Protein 4DK2 (pdb70)

Foldseek 3Di:
DFDPQVLLLLLLLLLVLQCVVPVCVLVVDDLVVLLVQLLVLLVVQLVQAPPPPPDPDDDHHDPVSLLVSLLSNLSSLSPSVVRDPQDKDFAADFDDDQDDPPPNVVPDDDDPSPRTDDIDGLVRDDCVNFADDDVVDSSRSNRNSVRLSRCSVVSVSSRNNVSSCVNCVSSPHRSVLLSLLVSLVSLVCPDPCLVVVNWAFPDPPDDLVVQLCVLRVVDDNCNQRDPPCNQVVSQSSSVSSCRRRRPDPVSGDGSVVRGD

Solvent-accessible surface area: 14003 Å² total; per-residue (Å²): 163,39,24,98,119,0,13,112,8,0,2,26,2,9,26,11,29,26,56,81,126,53,75,101,15,91,77,101,97,147,36,37,54,34,12,110,25,0,35,116,23,0,42,96,0,25,91,42,13,36,85,73,209,144,110,159,81,64,91,79,26,86,80,104,78,8,44,104,7,0,18,48,0,0,50,51,0,2,2,0,13,22,40,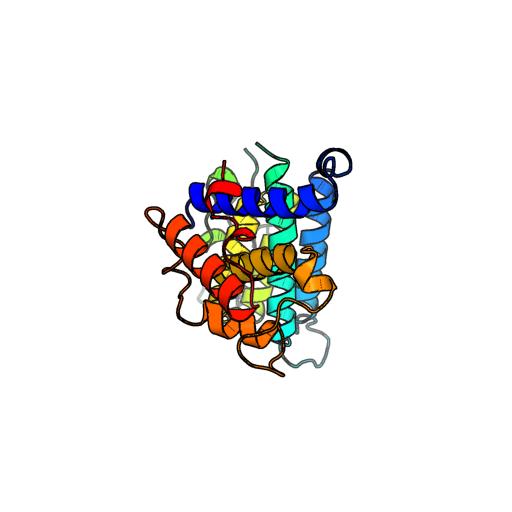72,165,107,111,124,4,103,0,29,95,37,195,84,162,123,51,71,88,48,55,72,174,128,67,95,116,69,78,141,44,68,101,49,32,79,78,27,11,2,108,141,15,54,52,91,48,0,10,26,77,72,1,82,69,28,55,22,0,34,5,0,0,76,0,0,39,68,0,0,78,56,74,68,5,91,29,0,1,12,0,0,3,20,0,0,74,56,40,69,25,21,0,0,0,37,3,2,0,66,10,6,3,58,28,0,124,92,32,140,1,62,145,81,50,86,34,104,68,116,108,98,84,39,68,43,88,57,16,1,119,45,10,14,73,81,17,55,31,77,64,0,26,84,61,73,64,12,92,88,73,0,39,49,0,4,91,91,0,9,70,9,3,28,5,37,181,136,75,60,68,87,12,47,114,48,22,122

Sequence (260 aa):
SLSPLILRSLAELQDGLNTVVDKNWRQLRRPGDWSLAITMEAAELLDSYPWKWWKNVKAQPDLQNVKIELTDILHFSLSGAMQVSKHWCYFDQPRALPAAGGAEYVACVETPGSSLSAPVSADECDLADFMFFPLSDTNNALASFQNIIRLASLQRFQLVTSAVIAAADDIGFNLVAYYVAKHTLNGIRQMKGYKDGTYVKVQKGVEDNELLHGCISPFSLDDVTNEGNYKTKWDDIMHRVYDAFGTPKEERLNIGHWLK

Organism: Trypanosoma brucei brucei (strain 927/4 GUTat10.1) (NCBI:txid185431)

Secondary structure (DSSP, 8-state):
---HHHHHHHHHHHHHHHHHH-TTHHHH--HHHHHHHHHHHHHHHHHHS---TTS---PPPPHHHHHHHHHHHHHHHHHHHHT----EE-PPPSPPPPP-TT-GGG----STTTTSPSPEEGGG--GGGT--S-TTSHHHHHHHHHHHHHHHHTT-HHHHHHHHHHHHHHTT--HHHHHHHHHHHHHHTTSHHHHTT-S--SSTT--HHHHHHHHHTT--TGGG--TTTHHHHHHHHHHHHHHHTT--GGG---HHHH--

Nearest PDB structures (foldseek):
  4dk2-assembly1_A-2  TM=1.004E+00  e=5.230E-39  Trypanosoma brucei
  4dkb-assembly1_A-2  TM=7.311E-01  e=6.995E-25  Trypanosoma brucei
  4dl8-assembly1_A-2  TM=7.336E-01  e=6.252E-24  Trypanosoma brucei
  4dk4-assembly1_B  TM=7.439E-01  e=2.415E-23  Trypanosoma brucei
  1ogl-assembly1_A-2  TM=8.508E-01  e=1.165E-19  Trypanosoma cruzi

B-factor: mean 27.32, std 42.25, range [6.77, 500.0]

GO terms:
  GO:0005654 nucleoplasm (C, HTP)
  GO:0005654 nucleoplasm (C, IDA)
  GO:0005829 cytosol (C, IDA)

InterPro domains:
  IPR014871 dUTPase/dCTP pyrophosphatase [PF08761] (14-220)

Radius of gyration: 20.75 Å; Cα contacts (8 Å, |Δi|>4): 330; chains: 1; bounding box: 66×48×38 Å

CATH classification: 1.20.1680.10 (+1 more: 1.20.1670.10)

Structure (mmCIF, N/CA/C/O backbone):
data_4DK2
#
_entry.id   4DK2
#
_cell.length_a   94.010
_cell.length_b   47.020
_cell.length_c   63.460
_cell.angle_alpha   90.00
_cell.angle_beta   89.38
_cell.angle_gamma   90.00
#
_symmetry.space_group_name_H-M   'C 1 2 1'
#
loop_
_entity.id
_entity.type
_entity.pdbx_description
1 polymer 'Deoxyuridine triphosphatase'
2 water water
#
loop_
_atom_site.group_PDB
_atom_site.id
_atom_site.type_symbol
_atom_site.label_atom_id
_atom_site.label_alt_id
_atom_site.label_comp_id
_atom_site.label_asym_id
_atom_site.label_entity_id
_atom_site.label_seq_id
_atom_site.pdbx_PDB_ins_code
_atom_site.Cartn_x
_atom_site.Cartn_y
_atom_site.Cartn_z
_atom_site.occupancy
_atom_site.B_iso_or_equiv
_atom_site.auth_seq_id
_atom_site.auth_comp_id
_atom_site.auth_asym_id
_atom_site.auth_atom_id
_atom_site.pdbx_PDB_model_num
ATOM 1 N N . SER A 1 18 ? -4.175 31.901 8.655 1.00 51.52 8 SER A N 1
ATOM 2 C CA . SER A 1 18 ? -5.177 32.482 9.595 1.00 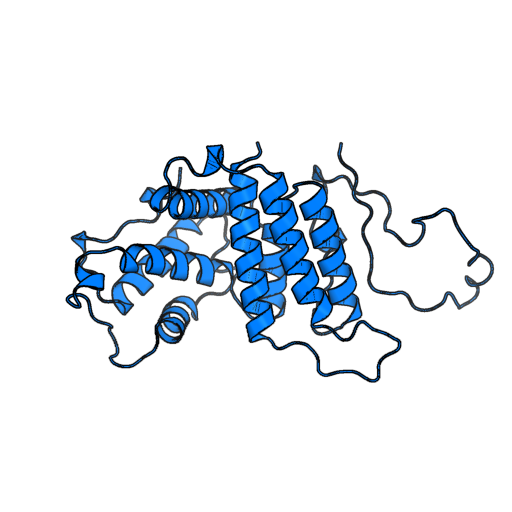113.24 8 SER A CA 1
ATOM 3 C C . SER A 1 18 ? -6.559 31.875 9.356 1.00 172.35 8 SER A C 1
ATOM 4 O O . SER A 1 18 ? -7.230 32.232 8.391 1.00 46.41 8 SER A O 1
ATOM 7 N N . LEU A 1 19 ? -6.984 30.966 10.234 1.00 31.40 9 LEU A N 1
ATOM 8 C CA . LEU A 1 19 ? -8.310 30.323 10.115 1.00 33.97 9 LEU A CA 1
ATOM 9 C C . LEU A 1 19 ? -9.424 31.310 10.462 1.00 23.82 9 LEU A C 1
ATOM 10 O O . LEU A 1 19 ? -9.412 31.956 11.519 1.00 23.24 9 LEU A O 1
ATOM 15 N N . SER A 1 20 ? -10.386 31.459 9.562 1.00 21.44 10 SER A N 1
ATOM 16 C CA . SER A 1 20 ? -11.394 32.495 9.729 1.00 19.50 10 SER A CA 1
ATOM 17 C C . SER A 1 20 ? -12.202 32.338 11.023 1.00 21.03 10 SER A C 1
ATOM 18 O O . SER A 1 20 ? -12.657 31.230 11.349 1.00 20.82 10 SER A O 1
ATOM 21 N N . PRO A 1 21 ? -12.405 33.435 11.781 1.00 17.13 11 PRO A N 1
ATOM 22 C CA . PRO A 1 21 ? -13.274 33.338 12.955 1.00 21.00 11 PRO A CA 1
ATOM 23 C C . PRO A 1 21 ? -14.686 32.807 12.681 1.00 17.42 11 PRO A C 1
ATOM 24 O O . PRO A 1 21 ? -15.298 32.188 13.551 1.00 17.64 11 PRO A O 1
ATOM 28 N N . LEU A 1 22 ? -15.209 33.071 11.489 1.00 18.50 12 LEU A N 1
ATOM 29 C CA . LEU A 1 22 ? -16.484 32.505 11.078 1.00 19.13 12 LEU A CA 1
ATOM 30 C C . LEU A 1 22 ? -16.459 30.966 11.027 1.00 16.76 12 LEU A C 1
ATOM 31 O O . LEU A 1 22 ? -17.389 30.304 11.503 1.00 14.94 12 LEU A O 1
ATOM 36 N N . ILE A 1 23 ? -15.379 30.400 10.476 1.00 13.87 13 ILE A N 1
ATOM 37 C CA . ILE A 1 23 ? -15.219 28.969 10.400 1.00 11.75 13 ILE A CA 1
ATOM 38 C C . ILE A 1 23 ? -15.057 28.384 11.795 1.00 12.02 13 ILE A C 1
ATOM 39 O O . ILE A 1 23 ? -15.645 27.372 12.096 1.00 12.67 13 ILE A O 1
ATOM 44 N N . LEU A 1 24 ? -14.308 29.083 12.649 1.00 14.13 14 LEU A N 1
ATOM 45 C CA . LEU A 1 24 ? -14.122 28.618 14.021 1.00 12.42 14 LEU A CA 1
ATOM 46 C C . LEU A 1 24 ? -15.452 28.566 14.769 1.00 12.30 14 LEU A C 1
ATOM 47 O O . LEU A 1 24 ? -15.710 27.591 15.490 1.00 11.66 14 LEU A O 1
ATOM 52 N N . ARG A 1 25 ? -16.287 29.576 14.573 1.00 12.87 15 ARG A N 1
ATOM 53 C CA . ARG A 1 25 ? -17.568 29.633 15.212 1.00 15.15 15 ARG A CA 1
ATOM 54 C C . ARG A 1 25 ? -18.460 28.501 14.697 1.00 13.06 15 ARG A C 1
ATOM 55 O O . ARG A 1 25 ? -19.175 27.845 15.456 1.00 12.80 15 ARG A O 1
ATOM 63 N N . SER A 1 26 ? -18.398 28.263 13.388 1.00 11.02 16 SER A N 1
ATOM 64 C CA . SER A 1 26 ? -19.227 27.185 12.818 1.00 11.16 16 SER A CA 1
ATOM 65 C C . SER A 1 26 ? -18.844 25.812 13.375 1.00 7.73 16 SER A C 1
ATOM 66 O O . SER A 1 26 ? -19.678 24.964 13.683 1.00 10.52 16 SER A O 1
ATOM 69 N N . LEU A 1 27 ? -17.534 25.578 13.517 1.00 10.19 17 LEU A N 1
ATOM 70 C CA . LEU A 1 27 ? -17.099 24.328 14.146 1.00 10.19 17 LEU A CA 1
ATOM 71 C C . LEU A 1 27 ? -17.615 24.206 15.570 1.00 9.78 17 LEU A C 1
ATOM 72 O O . LEU A 1 27 ? -18.027 23.141 15.982 1.00 11.05 17 LEU A O 1
ATOM 77 N N . ALA A 1 28 ? -17.571 25.293 16.319 1.00 11.16 18 ALA A N 1
ATOM 78 C CA . ALA A 1 28 ? -18.056 25.237 17.697 1.00 13.05 18 ALA A CA 1
ATOM 79 C C . ALA A 1 28 ? -19.573 24.954 17.715 1.00 9.57 18 ALA A C 1
ATOM 80 O O . ALA A 1 28 ? -20.030 24.182 18.551 1.00 14.02 18 ALA A O 1
ATOM 82 N N . GLU A 1 29 ? -20.316 25.506 16.767 1.00 11.10 19 GLU A N 1
ATOM 83 C CA . GLU A 1 29 ? -21.752 25.213 16.679 1.00 14.67 19 GLU A CA 1
ATOM 84 C C . GLU A 1 29 ? -22.005 23.739 16.347 1.00 13.52 19 GLU A C 1
ATOM 85 O O . GLU A 1 29 ? -22.906 23.103 16.888 1.00 12.85 19 GLU A O 1
ATOM 91 N N . LEU A 1 30 ? -21.197 23.175 15.453 1.00 10.45 20 LEU A N 1
ATOM 92 C CA . LEU A 1 30 ? -21.255 21.722 15.233 1.00 8.70 20 LEU A CA 1
ATOM 93 C C . LEU A 1 30 ? -21.070 20.936 16.513 1.00 10.84 20 LEU A C 1
ATOM 94 O O . LEU A 1 30 ? -21.803 20.029 16.790 1.00 12.63 20 LEU A O 1
ATOM 99 N N . GLN A 1 31 ? -20.089 21.328 17.322 1.00 10.03 21 GLN A N 1
ATOM 100 C CA . GLN A 1 31 ? -19.848 20.656 18.556 1.00 11.13 21 GLN A CA 1
ATOM 101 C C . GLN A 1 31 ? -20.993 20.836 19.570 1.00 11.14 21 GLN A C 1
ATOM 102 O O . GLN A 1 31 ? -21.311 19.892 20.273 1.00 12.17 21 GLN A O 1
ATOM 108 N N . ASP A 1 32 ? -21.548 22.020 19.639 1.00 12.14 22 ASP A N 1
ATOM 109 C CA . ASP A 1 32 ? -22.716 22.265 20.497 1.00 16.21 22 ASP A CA 1
ATOM 110 C C . ASP A 1 32 ? -23.823 21.301 20.086 1.00 16.73 22 ASP A C 1
ATOM 111 O O . ASP A 1 32 ? -24.467 20.710 20.944 1.00 16.39 22 ASP A O 1
ATOM 116 N N . GLY A 1 33 ? -24.008 21.106 18.776 1.00 17.26 23 GLY A N 1
ATOM 117 C CA . GLY A 1 33 ? -24.983 20.127 18.255 1.00 20.14 23 GLY A CA 1
ATOM 118 C C . GLY A 1 33 ? -24.748 18.731 18.809 1.00 18.78 23 GLY A C 1
ATOM 119 O O . GLY A 1 33 ? -25.682 18.067 19.266 1.00 22.91 23 GLY A O 1
ATOM 120 N N . LEU A 1 34 ? -23.497 18.259 18.765 1.00 14.75 24 LEU A N 1
ATOM 121 C CA . LEU A 1 34 ? -23.147 16.921 19.219 1.00 14.25 24 LEU A CA 1
ATOM 122 C C . LEU A 1 34 ? -23.421 16.803 20.696 1.00 20.22 24 LEU A C 1
ATOM 123 O O . LEU A 1 34 ? -23.949 15.807 21.170 1.00 24.74 24 LEU A O 1
ATOM 128 N N . ASN A 1 35 ? -23.031 17.824 21.426 1.00 18.25 25 ASN A N 1
ATOM 129 C CA . ASN A 1 35 ? -23.125 17.794 22.893 1.00 16.92 25 ASN A CA 1
ATOM 130 C C . ASN A 1 35 ? -24.609 17.831 23.322 1.00 24.30 25 ASN A C 1
ATOM 131 O O . ASN A 1 35 ? -25.007 17.103 24.252 1.00 23.47 25 ASN A O 1
ATOM 136 N N . THR A 1 36 ? -25.389 18.657 22.626 1.00 17.91 26 THR A N 1
ATOM 137 C CA . THR A 1 36 ? -26.827 18.896 22.927 1.00 17.54 26 THR A CA 1
ATOM 138 C C . THR A 1 36 ? -27.643 17.634 22.680 1.00 24.32 26 THR A C 1
ATOM 139 O O . THR A 1 36 ? -28.602 17.373 23.409 1.00 24.10 26 THR A O 1
ATOM 143 N N . VAL A 1 37 ? -27.280 16.850 21.671 1.00 20.05 27 VAL A N 1
ATOM 144 C CA . VAL A 1 37 ? -27.962 15.575 21.421 1.00 23.18 27 VAL A CA 1
ATOM 145 C C . VAL A 1 37 ? -27.812 14.652 22.623 1.00 32.27 27 VAL A C 1
ATOM 146 O O . VAL A 1 37 ? -28.763 14.003 23.023 1.00 32.71 27 VAL A O 1
ATOM 150 N N . VAL A 1 38 ? -26.630 14.626 23.225 1.00 25.66 28 VAL A N 1
ATOM 151 C CA . VAL A 1 38 ? -26.346 13.712 24.342 1.00 32.80 28 VAL A CA 1
ATOM 152 C C . VAL A 1 38 ? -26.944 14.246 25.639 1.00 36.01 28 VAL A C 1
ATOM 153 O O . VAL A 1 38 ? -27.509 13.491 26.436 1.00 40.61 28 VAL A O 1
ATOM 157 N N . ASP A 1 39 ? -26.824 15.549 25.847 1.00 24.99 29 ASP A N 1
ATOM 158 C CA . ASP A 1 39 ? -27.379 16.204 27.020 1.00 27.98 29 ASP A CA 1
ATOM 159 C C . ASP A 1 39 ? -27.753 17.627 26.679 1.00 29.03 29 ASP A C 1
ATOM 160 O O . ASP A 1 39 ? -26.894 18.483 26.462 1.00 25.42 29 ASP A O 1
ATOM 165 N N . LYS A 1 40 ? -29.052 17.909 26.644 1.00 27.02 30 LYS A N 1
ATOM 166 C CA . LYS A 1 40 ? -29.521 19.224 26.257 1.00 22.04 30 LYS A CA 1
ATOM 167 C C . LYS A 1 40 ? -29.048 20.347 27.179 1.00 26.55 30 LYS A C 1
ATOM 168 O O . LYS A 1 40 ? -28.971 21.494 26.756 1.00 29.93 30 LYS A O 1
ATOM 170 N N . ASN A 1 41 ? -28.755 20.022 28.434 1.00 27.34 31 ASN A N 1
ATOM 171 C CA . ASN A 1 41 ? -28.336 21.033 29.400 1.00 31.58 31 ASN A CA 1
ATOM 172 C C . ASN A 1 41 ? -26.841 20.932 29.714 1.00 47.06 31 ASN A C 1
ATOM 173 O O . ASN A 1 41 ? -26.385 21.413 30.760 1.00 25.80 31 ASN A O 1
ATOM 178 N N . TRP A 1 42 ? -26.087 20.328 28.790 1.00 26.30 32 TRP A N 1
ATOM 179 C CA . TRP A 1 42 ? -24.651 20.113 28.972 1.00 23.96 32 TRP A CA 1
ATOM 180 C C . TRP A 1 42 ? -23.901 21.334 29.505 1.00 21.00 32 TRP A C 1
ATOM 181 O O . TRP 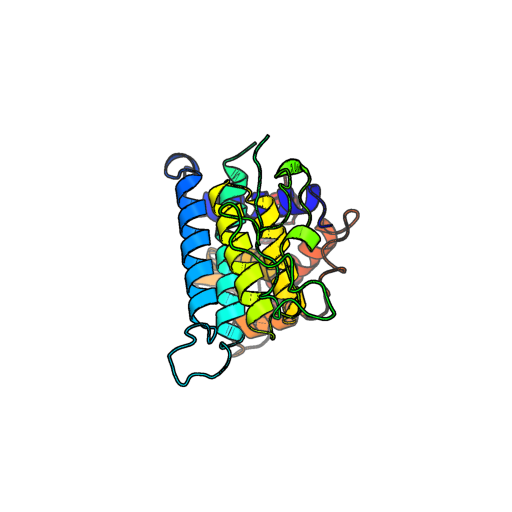A 1 42 ? -23.033 21.152 30.375 1.00 24.45 32 TRP A O 1
ATOM 192 N N . ARG A 1 43 ? -24.176 22.534 29.011 1.00 19.86 33 ARG A N 1
ATOM 193 C CA . ARG A 1 43 ? -23.420 23.728 29.394 1.00 19.73 33 ARG A CA 1
ATOM 194 C C . ARG A 1 43 ? -23.582 24.025 30.876 1.00 38.43 33 ARG A C 1
ATOM 195 O O . ARG A 1 43 ? -22.663 24.543 31.512 1.00 35.98 33 ARG A O 1
ATOM 203 N N . GLN A 1 44 ? -24.753 23.712 31.426 1.00 23.44 34 GLN A N 1
ATOM 204 C CA . GLN A 1 44 ? -25.036 24.062 32.823 1.00 27.57 34 GLN A CA 1
ATOM 205 C C . GLN A 1 44 ? -24.216 23.185 33.775 1.00 23.87 34 GLN A C 1
ATOM 206 O O . GLN A 1 44 ? -23.913 23.610 34.902 1.00 35.35 34 GLN A O 1
ATOM 208 N N . LEU A 1 45 ? -23.867 21.978 33.335 1.00 21.55 35 LEU A N 1
ATOM 209 C CA . LEU A 1 45 ? -23.124 21.007 34.134 1.00 17.62 35 LEU A CA 1
ATOM 210 C C . LEU A 1 45 ? -21.582 21.266 34.085 1.00 20.65 35 LEU A C 1
ATOM 211 O O . LEU A 1 45 ? -20.857 20.772 34.959 1.00 22.99 35 LEU A O 1
ATOM 216 N N . ARG A 1 46 ? -21.129 22.028 33.090 1.00 21.80 36 ARG A N 1
ATOM 217 C CA . ARG A 1 46 ? -19.685 22.180 32.810 1.00 17.05 36 ARG A CA 1
ATOM 218 C C . ARG A 1 46 ? -19.248 23.611 33.117 1.00 27.74 36 ARG A C 1
ATOM 219 O O . ARG A 1 46 ? -20.057 24.534 33.216 1.00 30.58 36 ARG A O 1
ATOM 227 N N . ARG A 1 47 ? -17.937 23.800 33.274 1.00 22.61 37 ARG A N 1
ATOM 228 C CA . ARG A 1 47 ? -17.316 25.106 33.438 1.00 20.84 37 ARG A CA 1
ATOM 229 C C . ARG A 1 47 ? -16.175 25.211 32.415 1.00 16.21 37 ARG A C 1
ATOM 230 O O . ARG A 1 47 ? -15.646 24.176 32.030 1.00 19.36 37 ARG A O 1
ATOM 238 N N . PRO A 1 48 ? -15.796 26.435 32.022 1.00 22.41 38 PRO A N 1
ATOM 239 C CA . PRO A 1 48 ? -14.656 26.647 31.118 1.00 17.97 38 PRO A CA 1
ATOM 240 C C . PRO A 1 48 ? -13.392 25.919 31.594 1.00 22.15 38 PRO A C 1
ATOM 241 O O . PRO A 1 48 ? -12.675 25.289 30.797 1.00 17.34 38 PRO A O 1
ATOM 245 N N . GLY A 1 49 ? -13.164 25.939 32.905 1.00 21.32 39 GLY A N 1
ATOM 246 C CA . GLY A 1 49 ? -12.023 25.259 33.483 1.00 21.24 39 GLY A CA 1
ATOM 247 C C . GLY A 1 49 ? -11.960 23.764 33.271 1.00 13.68 39 GLY A C 1
ATOM 248 O O . GLY A 1 49 ? -10.899 23.185 33.309 1.00 18.57 39 GLY A O 1
ATOM 249 N N . ASP A 1 50 ? -13.113 23.086 33.063 1.00 14.09 40 ASP A N 1
ATOM 250 C CA . ASP A 1 50 ? -13.145 21.686 32.807 1.00 12.34 40 ASP A CA 1
ATOM 251 C C . ASP A 1 50 ? -12.416 21.435 31.458 1.00 12.67 40 ASP A C 1
ATOM 252 O O . ASP A 1 50 ? -11.640 20.497 31.325 1.00 12.78 40 ASP A O 1
ATOM 257 N N . TRP A 1 51 ? -12.749 22.271 30.478 1.00 15.02 41 TRP A N 1
ATOM 258 C CA . TRP A 1 51 ? -12.201 22.063 29.139 1.00 13.86 41 TRP A CA 1
ATOM 259 C C . TRP A 1 51 ? -10.731 22.421 29.119 1.00 12.62 41 TRP A C 1
ATOM 260 O O . TRP A 1 51 ? -9.949 21.761 28.425 1.00 13.16 41 TRP A O 1
ATOM 271 N N . SER A 1 52 ? -10.357 23.457 29.861 1.00 10.61 42 SER A N 1
ATOM 272 C CA . SER A 1 52 ? -8.928 23.790 29.996 1.00 14.19 42 SER A CA 1
ATOM 273 C C . SER A 1 52 ? -8.160 22.633 30.562 1.00 13.94 42 SER A C 1
ATOM 274 O O . SER A 1 52 ? -7.081 22.250 30.058 1.00 13.19 42 SER A O 1
ATOM 277 N N . LEU A 1 53 ? -8.655 22.045 31.646 1.00 11.91 43 LEU A N 1
ATOM 278 C CA . LEU A 1 53 ? -8.024 20.873 32.196 1.00 9.44 43 LEU A CA 1
ATOM 279 C C . LEU A 1 53 ? -7.901 19.722 31.225 1.00 10.96 43 LEU A C 1
ATOM 280 O O . LEU A 1 53 ? -6.854 19.085 31.078 1.00 12.06 43 LEU A O 1
ATOM 285 N N . ALA A 1 54 ? -9.008 19.392 30.542 1.00 10.68 44 ALA A N 1
ATOM 286 C CA . ALA A 1 54 ? -8.984 18.319 29.593 1.00 10.78 44 ALA A CA 1
ATOM 287 C C . ALA A 1 54 ? -7.936 18.516 28.451 1.00 8.92 44 ALA A C 1
ATOM 288 O O . ALA A 1 54 ? -7.250 17.560 28.096 1.00 11.66 44 ALA A O 1
ATOM 290 N N . ILE A 1 55 ? -7.862 19.721 27.956 1.00 11.76 45 ILE A N 1
ATOM 291 C CA . ILE A 1 55 ? -6.862 20.094 26.942 1.00 8.90 45 ILE A CA 1
ATOM 292 C C . ILE A 1 55 ? -5.466 19.912 27.494 1.00 9.83 45 ILE A C 1
ATOM 293 O O . ILE A 1 55 ? -4.596 19.329 26.844 1.00 12.97 45 ILE A O 1
ATOM 298 N N . THR A 1 56 ? -5.282 20.355 28.739 1.00 10.93 46 THR A N 1
ATOM 299 C CA . THR A 1 56 ? -3.957 20.296 29.363 1.00 13.27 46 THR A CA 1
ATOM 300 C C . THR A 1 56 ? -3.524 18.875 29.529 1.00 11.05 46 THR A C 1
ATOM 301 O O . THR A 1 56 ? -2.362 18.560 29.259 1.00 10.41 46 THR A O 1
ATOM 305 N N . MET A 1 57 ? -4.418 17.989 29.965 1.00 9.09 47 MET A N 1
ATOM 306 C CA . MET A 1 57 ? -4.131 16.613 30.104 1.00 8.78 47 MET A CA 1
ATOM 307 C C . MET A 1 57 ? -3.846 15.863 28.803 1.00 13.23 47 MET A C 1
ATOM 308 O O . MET A 1 57 ? -2.970 15.027 28.733 1.00 16.23 47 MET A O 1
ATOM 313 N N . GLU A 1 58 ? -4.571 16.238 27.743 1.00 12.97 48 GLU A N 1
ATOM 314 C CA . GLU A 1 58 ? -4.322 15.595 26.453 1.00 14.20 48 GLU A CA 1
ATOM 315 C C . GLU A 1 58 ? -2.976 16.094 25.839 1.00 9.61 48 GLU A C 1
ATOM 316 O O . GLU A 1 58 ? -2.242 15.318 25.226 1.00 13.06 48 GLU A O 1
ATOM 322 N N . ALA A 1 59 ? -2.691 17.374 26.023 1.00 9.45 49 ALA A N 1
ATOM 323 C CA . ALA A 1 59 ? -1.383 17.959 25.607 1.00 13.08 49 ALA A CA 1
ATOM 324 C C . ALA A 1 59 ? -0.264 17.289 26.394 1.00 14.27 49 ALA A C 1
ATOM 325 O O . ALA A 1 59 ? 0.765 16.962 25.849 1.00 12.27 49 ALA A O 1
ATOM 327 N N . ALA A 1 60 ? -0.476 17.007 27.681 1.00 12.66 50 ALA A N 1
ATOM 328 C CA . ALA A 1 60 ? 0.556 16.299 28.443 1.00 14.10 50 ALA A CA 1
ATOM 329 C C . ALA A 1 60 ? 0.796 14.915 27.937 1.00 13.51 50 ALA A C 1
ATOM 330 O O . ALA A 1 60 ? 1.937 14.470 27.900 1.00 15.27 50 ALA A O 1
ATOM 332 N N . GLU A 1 61 ? -0.271 14.203 27.541 1.00 14.87 51 GLU A N 1
ATOM 333 C CA . GLU A 1 61 ? -0.134 12.896 26.968 1.00 14.69 51 GLU A CA 1
ATOM 334 C C . GLU A 1 61 ? 0.675 12.938 25.660 1.00 16.26 51 GLU A C 1
ATOM 335 O O . GLU A 1 61 ? 1.555 12.097 25.441 1.00 19.83 51 GLU A O 1
ATOM 341 N N . LEU A 1 62 ? 0.384 13.911 24.814 1.00 15.05 52 LEU A N 1
ATOM 342 C CA . LEU A 1 62 ? 1.149 14.103 23.581 1.00 15.52 52 LEU A CA 1
ATOM 343 C C . LEU A 1 62 ? 2.607 14.364 23.923 1.00 19.88 52 LEU A C 1
ATOM 344 O O . LEU A 1 62 ? 3.492 13.737 23.362 1.00 17.83 52 LEU A O 1
ATOM 349 N N . LEU A 1 63 ? 2.864 15.273 24.856 1.00 13.26 53 LEU A N 1
ATOM 350 C CA . LEU A 1 63 ? 4.248 15.591 25.252 1.00 12.37 53 LEU A CA 1
ATOM 351 C C . LEU A 1 63 ? 4.961 14.317 25.716 1.00 16.17 53 LEU A C 1
ATOM 352 O O . LEU A 1 63 ? 6.117 14.078 25.354 1.00 14.64 53 LEU A O 1
ATOM 357 N N . ASP A 1 64 ? 4.296 13.497 26.507 1.00 17.15 54 ASP A N 1
ATOM 358 C CA . ASP A 1 64 ? 4.966 12.380 27.138 1.00 20.80 54 ASP A CA 1
ATOM 359 C C . ASP A 1 64 ? 5.321 11.286 26.142 1.00 24.23 54 ASP A C 1
ATOM 360 O O . ASP A 1 64 ? 6.186 10.457 26.416 1.00 24.87 54 ASP A O 1
ATOM 365 N N . SER A 1 65 ? 4.669 11.290 24.982 1.00 19.91 55 SER A N 1
ATOM 366 C CA . SER A 1 65 ? 4.979 10.342 23.929 1.00 24.78 55 SER A CA 1
ATOM 367 C C . SER A 1 65 ? 6.242 10.671 23.133 1.00 23.31 55 SER A C 1
ATOM 368 O O . SER A 1 65 ? 6.739 9.803 22.403 1.00 27.99 55 SER A O 1
ATOM 371 N N . TYR A 1 66 ? 6.738 11.911 23.257 1.00 17.10 56 TYR A N 1
ATOM 372 C CA . TYR A 1 66 ? 8.028 12.331 22.723 1.00 18.15 56 TYR A CA 1
ATOM 373 C C . TYR A 1 66 ? 9.177 11.980 23.662 1.00 20.86 56 TYR A C 1
ATOM 374 O O . TYR A 1 66 ? 8.998 11.866 24.878 1.00 18.74 56 TYR A O 1
ATOM 383 N N . PRO A 1 67 ? 10.386 11.845 23.118 1.00 18.03 57 PRO A N 1
ATOM 384 C CA . PRO A 1 67 ? 11.529 11.468 23.972 1.00 20.61 57 PRO A CA 1
ATOM 385 C C . PRO A 1 67 ? 12.129 12.665 24.673 1.00 16.71 57 PRO A C 1
ATOM 386 O O . PRO A 1 67 ? 13.265 13.061 24.426 1.00 25.17 57 PRO A O 1
ATOM 390 N N . TRP A 1 68 ? 11.357 13.245 25.600 1.00 20.70 58 TRP A N 1
ATOM 391 C CA . TRP A 1 68 ? 11.751 14.469 26.260 1.00 19.42 58 TRP A CA 1
ATOM 392 C C . TRP A 1 68 ? 12.682 14.257 27.475 1.00 16.85 58 TRP A C 1
ATOM 393 O O . TRP A 1 68 ? 13.359 15.174 27.894 1.00 18.79 58 TRP A O 1
ATOM 404 N N . LYS A 1 69 ? 12.662 13.055 28.033 1.00 18.59 59 LYS A N 1
ATOM 405 C CA . LYS A 1 69 ? 13.399 12.819 29.286 1.00 21.90 59 LYS A CA 1
ATOM 406 C C . LYS A 1 69 ? 14.867 12.658 28.957 1.00 17.45 59 LYS A C 1
ATOM 407 O O . LYS A 1 69 ? 15.292 11.585 28.507 1.00 23.96 59 LYS A O 1
ATOM 413 N N . TRP A 1 70 ? 15.615 13.732 29.169 1.00 20.24 60 TRP A N 1
ATOM 414 C CA . TRP A 1 70 ? 17.010 13.843 28.718 1.00 22.81 60 TRP A CA 1
ATOM 415 C C . TRP A 1 70 ? 17.942 12.901 29.469 1.00 24.21 60 TRP A C 1
ATOM 416 O O . TRP A 1 70 ? 19.077 12.711 29.036 1.00 34.33 60 TRP A O 1
ATOM 427 N N . TRP A 1 71 ? 17.460 12.296 30.550 1.00 25.03 61 TRP A N 1
ATOM 428 C CA . TRP A 1 71 ? 18.242 11.332 31.375 1.00 24.30 61 TRP A CA 1
ATOM 429 C C . TRP A 1 71 ? 17.916 9.848 31.104 1.00 32.16 61 TRP A C 1
ATOM 430 O O . TRP A 1 71 ? 18.413 8.948 31.802 1.00 34.88 61 TRP A O 1
ATOM 441 N N . LYS A 1 72 ? 17.093 9.576 30.092 1.00 26.37 62 LYS A N 1
ATOM 442 C CA . LYS A 1 72 ? 16.754 8.200 29.735 1.00 28.60 62 LYS A CA 1
ATOM 443 C C . LYS A 1 72 ? 17.301 7.848 28.352 1.00 34.89 62 LYS A C 1
ATOM 444 O O . LYS A 1 72 ? 17.477 8.728 27.511 1.00 38.88 62 LYS A O 1
ATOM 450 N N . ASN A 1 73 ? 17.585 6.561 28.137 1.00 111.75 63 ASN A N 1
ATOM 451 C CA . ASN A 1 73 ? 18.121 6.067 26.861 1.00 63.80 63 ASN A CA 1
ATOM 452 C C . ASN A 1 73 ? 16.976 5.723 25.914 1.00 70.28 63 ASN A C 1
ATOM 453 O O . ASN A 1 73 ? 16.787 4.568 25.534 1.00 109.16 63 ASN A O 1
ATOM 458 N N . VAL A 1 74 ? 16.218 6.749 25.537 1.00 169.32 64 VAL A N 1
ATOM 459 C CA . VAL A 1 74 ? 14.966 6.583 24.803 1.00 127.28 64 VAL A CA 1
ATOM 460 C C . VAL A 1 74 ? 14.733 7.807 23.908 1.00 84.81 64 VAL A C 1
ATOM 461 O O . VAL A 1 74 ? 15.265 8.882 24.193 1.00 88.33 64 VAL A O 1
ATOM 465 N N . LYS A 1 75 ? 13.954 7.682 22.835 1.00 113.73 65 LYS A N 1
ATOM 466 C CA . LYS A 1 75 ? 13.271 6.454 22.418 1.00 48.20 65 LYS A CA 1
ATOM 467 C C . LYS A 1 75 ? 12.634 6.700 21.057 1.00 115.81 65 LYS A C 1
ATOM 468 O O . LYS A 1 75 ? 12.815 7.764 20.462 1.00 56.25 65 LYS A O 1
ATOM 470 N N . ALA A 1 76 ? 11.872 5.724 20.573 1.00 206.94 66 ALA A N 1
ATOM 471 C CA . ALA A 1 76 ? 11.121 5.893 19.336 1.00 54.11 66 ALA A CA 1
ATOM 472 C C . ALA A 1 76 ? 10.197 7.104 19.439 1.00 129.37 66 ALA A C 1
ATOM 473 O O . ALA A 1 76 ? 9.551 7.321 20.466 1.00 47.54 66 ALA A O 1
ATOM 475 N N . GLN A 1 77 ? 10.155 7.894 18.369 1.00 94.99 67 GLN A N 1
ATOM 476 C CA . GLN A 1 77 ? 9.233 9.025 18.261 1.00 66.73 67 GLN A CA 1
ATOM 477 C C . GLN A 1 77 ? 7.797 8.461 18.416 1.00 81.80 67 GLN A C 1
ATOM 478 O O . GLN A 1 77 ? 7.582 7.259 18.242 1.00 61.51 67 GLN A O 1
ATOM 484 N N . PRO A 1 78 ? 6.812 9.313 18.755 1.00 37.65 68 PRO A N 1
ATOM 485 C CA . PRO A 1 78 ? 5.432 8.852 18.989 1.00 27.97 68 PRO A CA 1
ATOM 486 C C . PRO A 1 78 ? 4.754 8.146 17.817 1.00 30.15 68 PRO A C 1
ATOM 487 O O . PRO A 1 78 ? 5.100 8.386 16.658 1.00 33.17 68 PRO A O 1
ATOM 491 N N . ASP A 1 79 ? 3.749 7.336 18.141 1.00 32.46 69 ASP A N 1
ATOM 492 C CA . ASP A 1 79 ? 2.894 6.690 17.152 1.00 31.04 69 ASP A CA 1
ATOM 493 C C . ASP A 1 79 ? 1.967 7.752 16.536 1.00 23.70 69 ASP A C 1
ATOM 494 O O . ASP A 1 79 ? 1.217 8.415 17.257 1.00 28.10 69 ASP A O 1
ATOM 499 N N . LEU A 1 80 ? 2.022 7.882 15.215 1.00 28.43 70 LEU A N 1
ATOM 500 C CA . LEU A 1 80 ? 1.277 8.903 14.475 1.00 35.66 70 LEU A CA 1
ATOM 501 C C . LEU A 1 80 ? -0.241 8.765 14.659 1.00 35.43 70 LEU A C 1
ATOM 502 O O . LEU A 1 80 ? -0.958 9.777 14.717 1.00 26.98 70 LEU A O 1
ATOM 507 N N . GLN A 1 81 ? -0.738 7.529 14.735 1.00 30.88 71 GLN A N 1
ATOM 508 C CA . GLN A 1 81 ? -2.168 7.323 14.963 1.00 26.52 71 GLN A CA 1
ATOM 509 C C . GLN A 1 81 ? -2.573 7.824 16.337 1.00 26.20 71 GLN A C 1
ATOM 510 O O . GLN A 1 81 ? -3.646 8.406 16.464 1.00 27.18 71 GLN A O 1
ATOM 516 N N . ASN A 1 82 ? -1.727 7.642 17.354 1.00 23.07 72 ASN A N 1
ATOM 517 C CA . ASN A 1 82 ? -2.077 8.155 18.675 1.00 22.10 72 ASN A CA 1
ATOM 518 C C . ASN A 1 82 ? -2.021 9.677 18.646 1.00 18.78 72 ASN A C 1
ATOM 519 O O . ASN A 1 82 ? -2.836 10.332 19.287 1.00 19.01 72 ASN A O 1
ATOM 524 N N . VAL A 1 83 ? -1.055 10.252 17.939 1.00 19.96 73 VAL A N 1
ATOM 525 C CA . VAL A 1 83 ? -1.018 11.708 17.848 1.00 15.02 73 VAL A CA 1
ATOM 526 C C . VAL A 1 83 ? -2.322 12.272 17.231 1.00 16.69 73 VAL A C 1
ATOM 527 O O . VAL A 1 83 ? -2.930 13.217 17.738 1.00 16.41 73 VAL A O 1
ATOM 531 N N . LYS A 1 84 ? -2.741 11.680 16.125 1.00 16.61 74 LYS A N 1
ATOM 532 C CA . LYS A 1 84 ? -3.987 12.104 15.488 1.00 17.51 74 LYS A CA 1
ATOM 533 C C . LYS A 1 84 ? -5.168 12.004 16.444 1.00 17.23 74 LYS A C 1
ATOM 534 O O . LYS A 1 84 ? -6.030 12.884 16.454 1.00 16.38 74 LYS A O 1
ATOM 540 N N . ILE A 1 85 ? -5.262 10.899 17.186 1.00 17.45 75 ILE A N 1
ATOM 541 C CA . ILE A 1 85 ? -6.346 10.761 18.187 1.00 19.51 75 ILE A CA 1
ATOM 542 C C . ILE A 1 85 ? -6.302 11.869 19.231 1.00 16.22 75 ILE A C 1
ATOM 543 O O . ILE A 1 85 ? -7.334 12.448 19.611 1.00 14.76 75 ILE A O 1
ATOM 548 N N . GLU A 1 86 ? -5.109 12.173 19.724 1.00 15.03 76 GLU A N 1
ATOM 549 C CA . GLU A 1 86 ? -4.991 13.216 20.720 1.00 13.29 76 GLU A CA 1
ATOM 550 C C . GLU A 1 86 ? -5.371 14.622 20.200 1.00 11.37 76 GLU A C 1
ATOM 551 O O . GLU A 1 86 ? -6.026 15.426 20.885 1.00 12.12 76 GLU A O 1
ATOM 557 N N . LEU A 1 87 ? -4.969 14.929 18.971 1.00 11.08 77 LEU A N 1
ATOM 558 C CA . LEU A 1 87 ? -5.357 16.185 18.360 1.00 10.99 77 LEU A CA 1
ATOM 559 C C . LEU A 1 87 ? -6.884 16.287 18.175 1.00 9.64 77 LEU A C 1
ATOM 560 O O . LEU A 1 87 ? -7.450 17.353 18.353 1.00 11.39 77 LEU A O 1
ATOM 565 N N . THR A 1 88 ? -7.489 15.179 17.774 1.00 11.25 78 THR A N 1
ATOM 566 C CA . THR A 1 88 ? -8.923 15.148 17.580 1.00 11.45 78 THR A CA 1
ATOM 567 C C . THR A 1 88 ? -9.669 15.372 18.912 1.00 11.49 78 THR A C 1
ATOM 568 O O . THR A 1 88 ? -10.627 16.140 18.990 1.00 11.72 78 THR A O 1
ATOM 572 N N . ASP A 1 89 ? -9.176 14.703 19.954 1.00 12.08 79 ASP A N 1
ATOM 573 C CA . ASP A 1 89 ? -9.721 14.874 21.296 1.00 11.89 79 ASP A CA 1
ATOM 574 C C . ASP A 1 89 ? -9.610 16.334 21.757 1.00 10.07 79 ASP A C 1
ATOM 575 O O . ASP A 1 89 ? -10.560 16.920 22.266 1.00 12.54 79 ASP A O 1
ATOM 580 N N . ILE A 1 90 ? -8.415 16.930 21.617 1.00 10.79 80 ILE A N 1
ATOM 581 C CA . ILE A 1 90 ? -8.265 18.343 21.942 1.00 10.14 80 ILE A CA 1
ATOM 582 C C . ILE A 1 90 ? -9.263 19.227 21.202 1.00 9.74 80 ILE A C 1
ATOM 583 O O . ILE A 1 90 ? -9.815 20.105 21.790 1.00 10.93 80 ILE A O 1
ATOM 588 N N . LEU A 1 91 ? -9.469 18.966 19.908 1.00 11.77 81 LEU A N 1
ATOM 589 C CA . LEU A 1 91 ? -10.445 19.710 19.148 1.00 11.20 81 LEU A CA 1
ATOM 590 C C . LEU A 1 91 ? -11.847 19.664 19.758 1.00 9.35 81 LEU A C 1
ATOM 591 O O . LEU A 1 91 ? -12.516 20.669 19.894 1.00 10.77 81 LEU A O 1
ATOM 596 N N . HIS A 1 92 ? -12.297 18.486 20.154 1.00 11.22 82 HIS A N 1
ATOM 597 C CA . HIS A 1 92 ? -13.607 18.378 20.807 1.00 12.26 82 HIS A CA 1
ATOM 598 C C . HIS A 1 92 ? -13.669 19.225 22.065 1.00 10.37 82 HIS A C 1
ATOM 599 O O . HIS A 1 92 ? -14.640 19.905 22.315 1.00 12.36 82 HIS A O 1
ATOM 606 N N . PHE A 1 93 ? -12.586 19.181 22.834 1.00 10.80 83 PHE A N 1
ATOM 607 C CA . PHE A 1 93 ? -12.587 19.962 24.071 1.00 11.24 83 PHE A CA 1
ATOM 608 C C . PHE A 1 93 ? -12.552 21.452 23.831 1.00 10.45 83 PHE A C 1
ATOM 609 O O . PHE A 1 93 ? -13.171 22.259 24.518 1.00 11.43 83 PHE A O 1
ATOM 617 N N . SER A 1 94 ? -11.763 21.888 22.831 1.00 9.82 84 SER A N 1
ATOM 618 C CA . SER A 1 94 ? -11.610 23.283 22.572 1.00 7.57 84 SER A CA 1
ATOM 619 C C . SER A 1 94 ? -12.869 23.927 21.893 1.00 9.11 84 SER A C 1
ATOM 620 O O . SER A 1 94 ? -13.197 25.077 22.092 1.00 11.23 84 SER A O 1
ATOM 623 N N . LEU A 1 95 ? -13.519 23.154 21.038 1.00 10.43 85 LEU A N 1
ATOM 624 C CA . LEU A 1 95 ? -14.796 23.583 20.480 1.00 9.75 85 LEU A CA 1
ATOM 625 C C . LEU A 1 95 ? -15.850 23.658 21.567 1.00 9.70 85 LEU A C 1
ATOM 626 O O . LEU A 1 95 ? -16.635 24.589 21.559 1.00 13.17 85 LEU A O 1
ATOM 631 N N . SER A 1 96 ? -15.871 22.667 22.471 1.00 11.28 86 SER A N 1
ATOM 632 C CA . SER A 1 96 ? -16.824 22.718 23.624 1.00 12.73 86 SER A CA 1
ATOM 633 C C . SER A 1 96 ? -16.532 23.935 24.527 1.00 16.30 86 SER A C 1
ATOM 634 O O . SER A 1 96 ? -17.429 24.683 24.896 1.00 15.95 86 SER A O 1
ATOM 637 N N . GLY A 1 97 ? -15.245 24.174 24.797 1.00 13.04 87 GLY A N 1
ATOM 638 C CA . GLY A 1 97 ? -14.833 25.346 25.532 1.00 13.70 87 GLY A CA 1
ATOM 639 C C . GLY A 1 97 ? -15.241 26.643 24.948 1.00 16.05 87 GLY A C 1
ATOM 640 O O . GLY A 1 97 ? -15.702 27.570 25.642 1.00 16.69 87 GLY A O 1
ATOM 641 N N . ALA A 1 98 ? -15.071 26.767 23.631 1.00 14.81 88 ALA A N 1
ATOM 642 C CA . ALA A 1 98 ? -15.439 27.959 22.943 1.00 12.96 88 ALA A CA 1
ATOM 643 C C . ALA A 1 98 ? -16.923 28.288 23.122 1.00 17.73 88 ALA A C 1
ATOM 644 O O . ALA A 1 98 ? -17.270 29.431 23.190 1.00 23.97 88 ALA A O 1
ATOM 646 N N . MET A 1 99 ? -17.763 27.278 23.135 1.00 15.76 89 MET A N 1
ATOM 647 C CA . MET A 1 99 ? -19.190 27.512 23.368 1.00 19.53 89 MET A CA 1
ATOM 648 C C . MET A 1 99 ? -19.485 28.112 24.770 1.00 33.75 89 MET A C 1
ATOM 649 O O . MET A 1 99 ? -20.545 28.660 24.975 1.00 30.51 89 MET A O 1
ATOM 654 N N . GLN A 1 100 ? -18.550 28.071 25.711 1.00 52.96 90 GLN A N 1
ATOM 655 C CA . GLN A 1 100 ? -18.803 28.697 27.022 1.00 28.74 90 GLN A CA 1
ATOM 656 C C . GLN A 1 100 ? -18.117 30.032 27.279 1.00 37.05 90 GLN A C 1
ATOM 657 O O . GLN A 1 100 ? -18.049 30.481 28.419 1.00 44.12 90 GLN A O 1
ATOM 663 N N . VAL A 1 101 ? -17.675 30.698 26.225 1.00 36.71 91 VAL A N 1
ATOM 664 C CA . VAL A 1 101 ? -17.040 31.997 26.348 1.00 30.62 91 VAL A CA 1
ATOM 665 C C . VAL A 1 101 ? -17.475 32.906 25.198 1.00 59.44 91 VAL A C 1
ATOM 666 O O . VAL A 1 101 ? -17.796 32.427 24.109 1.00 56.63 91 VAL A O 1
ATOM 670 N N . SER A 1 102 ? -17.524 34.211 25.462 1.00 84.61 92 SER A N 1
ATOM 671 C CA . SER A 1 102 ? -18.087 35.177 24.521 1.00 135.11 92 SER A CA 1
ATOM 672 C C . SER A 1 102 ? -17.463 36.549 24.736 1.00 64.74 92 SER A C 1
ATOM 673 O O . SER A 1 102 ? -16.262 36.722 24.534 1.00 95.75 92 SER A O 1
ATOM 676 N N . LYS A 1 122 ? -6.479 42.904 29.135 1.00 46.76 112 LYS A N 1
ATOM 677 C CA . LYS A 1 122 ? -5.524 42.191 28.289 1.00 85.29 112 LYS A CA 1
ATOM 678 C C . LYS A 1 122 ? -4.946 40.990 29.038 1.00 76.07 112 LYS A C 1
ATOM 679 O O . LYS A 1 122 ? -4.608 41.091 30.215 1.00 46.81 112 LYS A O 1
ATOM 681 N N . HIS A 1 123 ? -4.848 39.852 28.352 1.00 36.57 113 HIS A N 1
ATOM 682 C CA . HIS A 1 123 ? -4.286 38.624 28.932 1.00 29.55 113 HIS A CA 1
ATOM 683 C C . HIS A 1 123 ? -2.999 38.287 28.180 1.00 27.83 113 HIS A C 1
ATOM 684 O O . HIS A 1 123 ? -3.013 38.062 26.965 1.00 38.67 113 HIS A O 1
ATOM 691 N N . TRP A 1 124 ? -1.893 38.264 28.906 1.00 19.45 114 TRP A N 1
ATOM 692 C CA . TRP A 1 124 ? -0.580 38.134 28.309 1.00 19.15 114 TRP A CA 1
ATOM 693 C C . TRP A 1 124 ? -0.120 36.680 28.274 1.00 23.84 114 TRP A C 1
ATOM 694 O O . TRP A 1 124 ? -0.364 35.904 29.230 1.00 22.11 114 TRP A O 1
ATOM 705 N N . CYS A 1 125 ? 0.504 36.315 27.152 1.00 22.00 115 CYS A N 1
ATOM 706 C CA . CYS A 1 125 ? 1.161 35.020 26.964 1.00 19.65 115 CYS A CA 1
ATOM 707 C C . CYS A 1 125 ? 2.670 35.163 26.849 1.00 20.09 115 CYS A C 1
ATOM 708 O O . CYS A 1 125 ? 3.170 36.087 26.174 1.00 22.65 115 CYS A O 1
ATOM 711 N N . TYR A 1 126 ? 3.385 34.228 27.462 1.00 17.34 116 TYR A N 1
ATOM 712 C CA . TYR A 1 126 ? 4.827 34.195 27.477 1.00 17.37 116 TYR A CA 1
ATOM 713 C C . TYR A 1 126 ? 5.227 32.847 26.909 1.00 17.54 116 TYR A C 1
ATOM 714 O O . TYR A 1 126 ? 5.323 31.829 27.608 1.00 17.54 116 TYR A O 1
ATOM 723 N N . PHE A 1 127 ? 5.406 32.821 25.592 1.00 15.05 117 PHE A N 1
ATOM 724 C CA . PHE A 1 127 ? 5.578 31.536 24.920 1.00 14.18 117 PHE A CA 1
ATOM 725 C C . PHE A 1 127 ? 7.003 31.002 24.888 1.00 20.51 117 PHE A C 1
ATOM 726 O O . PHE A 1 127 ? 7.974 31.787 24.782 1.00 19.38 117 PHE A O 1
ATOM 734 N N . ASP A 1 128 ? 7.117 29.676 24.887 1.00 13.19 118 ASP A N 1
ATOM 735 C CA . ASP A 1 128 ? 8.380 28.953 24.584 1.00 13.34 118 ASP A CA 1
ATOM 736 C C . ASP A 1 128 ? 8.680 28.970 23.080 1.00 15.24 118 ASP A C 1
ATOM 737 O O . ASP A 1 128 ? 7.754 28.937 22.266 1.00 14.17 118 ASP A O 1
ATOM 742 N N . GLN A 1 129 ? 9.959 29.124 22.721 1.00 15.52 119 GLN A N 1
ATOM 743 C CA . GLN A 1 129 ? 10.477 28.857 21.381 1.00 13.94 119 GLN A CA 1
ATOM 744 C C . GLN A 1 129 ? 11.164 27.534 21.485 1.00 11.56 119 GLN A C 1
ATOM 745 O O . GLN A 1 129 ? 11.466 27.047 22.561 1.00 15.67 119 GLN A O 1
ATOM 751 N N . PRO A 1 130 ? 11.435 26.847 20.355 1.00 10.96 120 PRO A N 1
ATOM 752 C CA . PRO A 1 130 ? 12.164 25.613 20.421 1.00 11.48 120 PRO A CA 1
ATOM 753 C C . PRO A 1 130 ? 13.530 25.762 21.116 1.00 12.61 120 PRO A C 1
ATOM 754 O O . PRO A 1 130 ? 14.127 26.836 20.998 1.00 15.92 120 PRO A O 1
ATOM 758 N N . ARG A 1 131 ? 13.935 24.721 21.843 1.00 15.72 121 ARG A N 1
ATOM 759 C CA . ARG A 1 131 ? 15.141 24.732 22.692 1.00 14.75 121 ARG A CA 1
ATOM 760 C C . ARG A 1 131 ? 16.318 25.287 21.918 1.00 20.68 121 ARG A C 1
ATOM 761 O O . ARG A 1 131 ? 16.559 24.850 20.805 1.00 16.62 121 ARG A O 1
ATOM 769 N N . ALA A 1 132 ? 17.004 26.238 22.545 1.00 19.10 122 ALA A N 1
ATOM 770 C CA . ALA A 1 132 ? 18.079 27.030 21.917 1.00 22.72 122 ALA A CA 1
ATOM 771 C C . ALA A 1 132 ? 19.381 26.313 22.024 1.00 29.12 122 ALA A C 1
ATOM 772 O O . ALA A 1 132 ? 19.556 25.456 22.880 1.00 30.80 122 ALA A O 1
ATOM 774 N N . LEU A 1 133 ? 20.293 26.658 21.110 1.00 26.34 123 LEU A N 1
ATOM 775 C CA . LEU A 1 133 ? 21.687 26.248 21.171 1.00 40.55 123 LEU A CA 1
ATOM 776 C C . LEU A 1 133 ? 22.401 27.261 22.084 1.00 28.62 123 LEU A C 1
ATOM 777 O O . LEU A 1 133 ? 21.916 28.393 22.262 1.00 25.01 123 LEU A O 1
ATOM 782 N N . PRO A 1 134 ? 23.541 26.871 22.675 1.00 30.13 124 PRO A N 1
ATOM 783 C CA . PRO A 1 134 ? 24.254 27.834 23.544 1.00 39.26 124 PRO A CA 1
ATOM 784 C C . PRO A 1 134 ? 24.637 29.114 22.786 1.00 44.38 124 PRO A C 1
ATOM 785 O O . PRO A 1 134 ? 24.821 29.080 21.561 1.00 38.45 124 PRO A O 1
ATOM 789 N N . ALA A 1 135 ? 24.732 30.230 23.507 1.00 40.67 125 ALA A N 1
ATOM 790 C CA . ALA A 1 135 ? 25.149 31.509 22.915 1.00 42.50 125 ALA A CA 1
ATOM 791 C C . ALA A 1 135 ? 26.596 31.394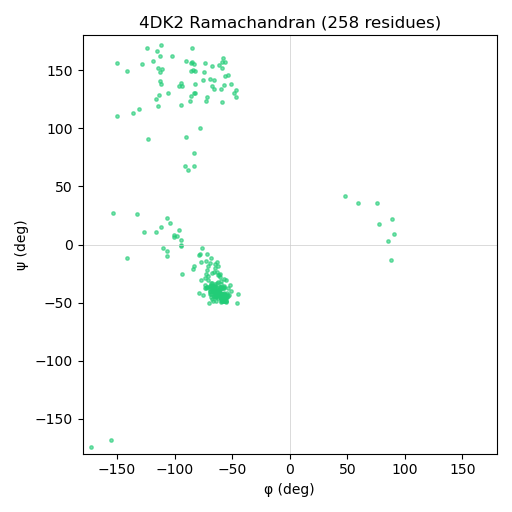 22.454 1.00 500.00 125 ALA A C 1
ATOM 792 O O . ALA A 1 135 ? 27.403 30.752 23.115 1.00 37.24 125 ALA A O 1
ATOM 794 N N . ALA A 1 136 ? 26.917 31.994 21.313 1.00 28.54 126 ALA A N 1
ATOM 795 C CA . ALA A 1 136 ? 28.253 31.881 20.738 1.00 38.84 126 ALA A CA 1
ATOM 796 C C . ALA A 1 136 ? 28.534 33.085 19.845 1.00 27.32 126 ALA A C 1
ATOM 797 O O . ALA A 1 136 ? 27.806 34.088 19.905 1.00 29.94 126 ALA A O 1
ATOM 799 N N . GLY A 1 137 ? 29.615 32.995 19.064 1.00 50.30 127 GLY A N 1
ATOM 800 C CA . GLY A 1 137 ? 30.064 34.082 18.185 1.00 44.82 127 GLY A CA 1
ATOM 801 C C . GLY A 1 137 ? 30.132 35.440 18.857 1.00 48.90 127 GLY A C 1
ATOM 802 O O . GLY A 1 137 ? 29.737 36.461 18.275 1.00 33.92 127 GLY A O 1
ATOM 803 N N . GLY A 1 138 ? 30.624 35.454 20.087 1.00 500.00 128 GLY A N 1
ATOM 804 C CA . GLY A 1 138 ? 30.806 36.696 20.805 1.00 33.28 128 GLY A CA 1
ATOM 805 C C . GLY A 1 138 ? 29.560 37.316 21.398 1.00 500.00 128 GLY A C 1
ATOM 806 O O . GLY A 1 138 ? 29.554 38.501 21.706 1.00 26.07 128 GLY A O 1
ATOM 807 N N . ALA A 1 139 ? 28.498 36.533 21.542 1.00 36.65 129 ALA A N 1
ATOM 808 C CA . ALA A 1 139 ? 27.332 36.963 22.328 1.00 29.66 129 ALA A CA 1
ATOM 809 C C . ALA A 1 139 ? 27.286 36.205 23.664 1.00 40.25 129 ALA A C 1
ATOM 810 O O . ALA A 1 139 ? 26.451 36.494 24.524 1.00 31.58 129 ALA A O 1
ATOM 812 N N . GLU A 1 140 ? 28.195 35.247 23.841 1.00 27.11 130 GLU A N 1
ATOM 813 C CA . GLU A 1 140 ? 28.255 34.448 25.086 1.00 29.98 130 GLU A CA 1
ATOM 814 C C . GLU A 1 140 ? 28.620 35.274 26.321 1.00 42.12 130 GLU A C 1
ATOM 815 O O . GLU A 1 140 ? 28.396 34.821 27.447 1.00 30.16 130 GLU A O 1
ATOM 821 N N . TYR A 1 141 ? 29.171 36.471 26.104 1.00 27.95 131 TYR A N 1
ATOM 822 C CA . TYR A 1 141 ? 29.621 37.354 27.204 1.00 29.69 131 TYR A CA 1
ATOM 823 C C . TYR A 1 141 ? 28.489 38.131 27.901 1.00 30.41 131 TYR A C 1
ATOM 824 O O . TYR A 1 141 ? 28.722 38.791 28.911 1.00 30.73 131 TYR A O 1
ATOM 833 N N . VAL A 1 142 ? 27.278 38.080 27.349 1.00 29.16 132 VAL A N 1
ATOM 834 C CA . VAL A 1 142 ? 26.090 38.626 28.024 1.00 26.84 132 VAL A CA 1
ATOM 835 C C . VAL A 1 142 ? 25.090 37.499 28.346 1.00 50.36 132 VAL A C 1
ATOM 836 O O . VAL A 1 142 ? 23.954 37.780 28.742 1.00 36.64 132 VAL A O 1
ATOM 840 N N . ALA A 1 143 ? 25.519 36.239 28.193 1.00 44.07 133 ALA A N 1
ATOM 841 C CA . ALA A 1 143 ? 24.711 35.068 28.575 1.00 68.66 133 ALA A CA 1
ATOM 842 C C . ALA A 1 143 ? 24.887 34.805 30.065 1.00 500.00 133 ALA A C 1
ATOM 843 O O . ALA A 1 143 ? 25.650 33.926 30.480 1.00 43.39 133 ALA A O 1
ATOM 845 N N . CYS A 1 144 ? 24.184 35.593 30.868 1.00 45.67 134 CYS A N 1
ATOM 846 C CA . CYS A 1 144 ? 24.243 35.470 32.320 1.00 49.79 134 CYS A CA 1
ATOM 847 C C . CYS A 1 144 ? 22.885 35.040 32.830 1.00 484.42 134 CYS A C 1
ATOM 848 O O . CYS A 1 144 ? 21.894 35.095 32.089 1.00 43.20 134 CYS A O 1
ATOM 851 N N . VAL A 1 145 ? 22.839 34.611 34.090 1.00 39.57 135 VAL A N 1
ATOM 852 C CA . VAL A 1 145 ? 21.563 34.267 34.719 1.00 346.99 135 VAL A CA 1
ATOM 853 C C . VAL A 1 145 ? 20.687 35.521 34.680 1.00 43.21 135 VAL A C 1
ATOM 854 O O . VAL A 1 145 ? 21.108 36.586 35.152 1.00 40.56 135 VAL A O 1
ATOM 856 N N . GLU A 1 146 ? 19.510 35.410 34.061 1.00 500.00 136 GLU A N 1
ATOM 857 C CA . GLU A 1 146 ? 18.611 36.553 33.859 1.00 78.20 136 GLU A CA 1
ATOM 858 C C . GLU A 1 146 ? 17.338 36.413 34.683 1.00 101.41 136 GLU A C 1
ATOM 859 O O . GLU A 1 146 ? 17.094 35.368 35.297 1.00 42.19 136 GLU A O 1
ATOM 861 N N . THR A 1 147 ? 16.535 37.478 34.695 1.00 58.44 137 THR A N 1
ATOM 862 C CA . THR A 1 147 ? 15.247 37.476 35.381 1.00 113.59 137 THR A CA 1
ATOM 863 C C . THR A 1 147 ? 14.450 36.250 34.927 1.00 423.06 137 THR A C 1
ATOM 864 O O . THR A 1 147 ? 14.476 35.900 33.742 1.00 60.80 137 THR A O 1
ATOM 866 N N . PRO A 1 148 ? 13.765 35.571 35.866 1.00 42.13 138 PRO A N 1
ATOM 867 C CA . PRO A 1 148 ? 12.961 34.398 35.489 1.00 49.26 138 PRO A CA 1
ATOM 868 C C . PRO A 1 148 ? 12.092 34.670 34.264 1.00 500.00 138 PRO A C 1
ATOM 869 O O . PRO A 1 148 ? 11.460 35.709 34.184 1.00 33.95 138 PRO A O 1
ATOM 873 N N . GLY A 1 149 ? 12.093 33.758 33.302 1.00 27.97 139 GLY A N 1
ATOM 874 C CA . GLY A 1 149 ? 11.255 33.903 32.106 1.00 27.09 139 GLY A CA 1
ATOM 875 C C . GLY A 1 149 ? 11.924 34.631 30.943 1.00 41.48 139 GLY A C 1
ATOM 876 O O . GLY A 1 149 ? 11.263 34.941 29.948 1.00 33.00 139 GLY A O 1
ATOM 877 N N . SER A 1 150 ? 13.232 34.880 31.056 1.00 40.20 140 SER A N 1
ATOM 878 C CA . SER A 1 150 ? 13.996 35.588 30.012 1.00 30.55 140 SER A CA 1
ATOM 879 C C . SER A 1 150 ? 13.992 34.824 28.682 1.00 31.97 140 SER A C 1
ATOM 880 O O . SER A 1 150 ? 13.917 35.441 27.618 1.00 40.54 140 SER A O 1
ATOM 882 N N . SER A 1 151 ? 14.050 33.489 28.741 1.00 30.46 141 SER A N 1
ATOM 883 C CA . SER A 1 151 ? 14.024 32.639 27.540 1.00 30.94 141 SER A CA 1
ATOM 884 C C . SER A 1 151 ? 12.664 32.636 26.819 1.00 42.41 141 SER A C 1
ATOM 885 O O . SER A 1 151 ? 12.569 32.219 25.656 1.00 25.95 141 SER A O 1
ATOM 888 N N . LEU A 1 152 ? 11.616 33.096 27.502 1.00 35.81 142 LEU A N 1
ATOM 889 C CA . LEU A 1 152 ? 10.289 33.150 26.914 1.00 23.93 142 LEU A CA 1
ATOM 890 C C . LEU A 1 152 ? 10.221 34.300 25.928 1.00 28.27 142 LEU A C 1
ATOM 891 O O . LEU A 1 152 ? 10.863 35.333 26.105 1.00 28.29 142 LEU A O 1
ATOM 896 N N . SER A 1 153 ? 9.418 34.141 24.889 1.00 25.15 143 SER A N 1
ATOM 897 C CA . SER A 1 153 ? 9.191 35.247 23.983 1.00 32.33 143 SER A CA 1
ATOM 898 C C . SER A 1 153 ? 8.660 36.495 24.729 1.00 43.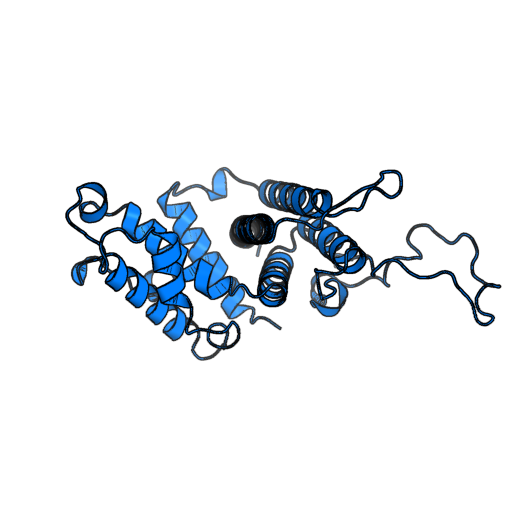78 143 SER A C 1
ATOM 899 O O . SER A 1 153 ? 8.124 36.408 25.856 1.00 31.61 143 SER A O 1
ATOM 902 N N . ALA A 1 154 ? 8.855 37.664 24.121 1.00 43.66 144 ALA A N 1
ATOM 903 C CA . ALA A 1 154 ? 8.271 38.896 24.639 1.00 33.61 144 ALA A CA 1
ATOM 904 C C . ALA A 1 154 ? 6.761 38.690 24.800 1.00 31.39 144 ALA A C 1
ATOM 905 O O . ALA A 1 154 ? 6.145 37.950 24.017 1.00 31.38 144 ALA A O 1
ATOM 907 N N . PRO A 1 155 ? 6.159 39.319 25.824 1.00 29.81 145 PRO A N 1
ATOM 908 C CA . PRO A 1 155 ? 4.709 39.225 26.027 1.00 40.38 145 PRO A CA 1
ATOM 909 C C . PRO A 1 155 ? 3.912 39.451 24.753 1.00 38.71 145 PRO A C 1
ATOM 910 O O . PRO A 1 155 ? 4.114 40.445 24.041 1.00 30.82 145 PRO A O 1
ATOM 914 N N . VAL A 1 156 ? 3.039 38.495 24.470 1.00 27.34 146 VAL A N 1
ATOM 915 C CA . VAL A 1 156 ? 2.095 38.563 23.387 1.00 32.75 146 VAL A CA 1
ATOM 916 C C . VAL A 1 156 ? 0.714 38.638 23.999 1.00 25.84 146 VAL A C 1
ATOM 917 O O . VAL A 1 156 ? 0.348 37.809 24.838 1.00 23.96 146 VAL A O 1
ATOM 921 N N . SER A 1 157 ? -0.072 39.613 23.564 1.00 22.38 147 SER A N 1
ATOM 922 C CA . SER A 1 157 ? -1.443 39.704 23.944 1.00 20.47 147 SER A CA 1
ATOM 923 C C . SER A 1 157 ? -2.254 38.538 23.382 1.00 23.95 147 SER A C 1
ATOM 924 O O . SER A 1 157 ? -2.125 38.218 22.198 1.00 26.41 147 SER A O 1
ATOM 927 N N . ALA A 1 158 ? -3.092 37.909 24.212 1.00 24.96 148 ALA A N 1
ATOM 928 C CA . ALA A 1 158 ? -3.892 36.771 23.738 1.00 34.09 148 ALA A CA 1
ATOM 929 C C . ALA A 1 158 ? -4.773 37.129 22.531 1.00 37.12 148 ALA A C 1
ATOM 930 O O . ALA A 1 158 ? -4.924 36.333 21.612 1.00 28.97 148 ALA A O 1
ATOM 932 N N . ASP A 1 159 ? -5.323 38.339 22.508 1.00 27.26 149 ASP A N 1
ATOM 933 C CA . ASP A 1 159 ? -6.200 38.741 21.394 1.00 31.61 149 ASP A CA 1
ATOM 934 C C . ASP A 1 159 ? -5.448 39.134 20.099 1.00 40.55 149 ASP A C 1
ATOM 935 O O . ASP A 1 159 ? -6.082 39.325 19.056 1.00 34.96 149 ASP A O 1
ATOM 940 N N . GLU A 1 160 ? -4.116 39.238 20.167 1.00 28.03 150 GLU A N 1
ATOM 941 C CA . GLU A 1 160 ? -3.268 39.570 19.004 1.00 34.68 150 GLU A CA 1
ATOM 942 C C . GLU A 1 160 ? -2.416 38.383 18.540 1.00 35.05 150 GLU A C 1
ATOM 943 O O . GLU A 1 160 ? -1.705 38.446 17.552 1.00 34.86 150 GLU A O 1
ATOM 949 N N . CYS A 1 161 ? -2.524 37.285 1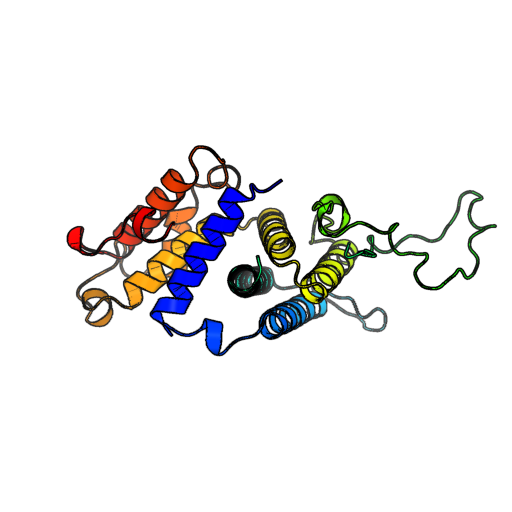9.266 1.00 32.04 151 CYS A N 1
ATOM 950 C CA . CYS A 1 161 ? -1.719 36.112 19.060 1.00 31.21 151 CYS A CA 1
ATOM 951 C C . CYS A 1 161 ? -2.046 35.420 17.721 1.00 20.54 151 CYS A C 1
ATOM 952 O O . CYS A 1 161 ? -3.204 35.231 17.376 1.00 24.43 151 CYS A O 1
ATOM 955 N N . ASP A 1 162 ? -1.009 35.006 17.000 1.00 21.83 152 ASP A N 1
ATOM 956 C CA . ASP A 1 162 ? -1.175 34.119 15.843 1.00 27.76 152 ASP A CA 1
ATOM 957 C C . ASP A 1 162 ? -0.345 32.847 15.984 1.00 20.62 152 ASP A C 1
ATOM 958 O O . ASP A 1 162 ? 0.539 32.733 16.847 1.00 19.82 152 ASP A O 1
ATOM 960 N N . LEU A 1 163 ? -0.603 31.885 15.100 1.00 16.78 153 LEU A N 1
ATOM 961 C CA . LEU A 1 163 ? 0.119 30.604 15.156 1.00 15.13 153 LEU A CA 1
ATOM 962 C C . LEU A 1 163 ? 1.637 30.709 15.150 1.00 14.41 153 LEU A C 1
ATOM 963 O O . LEU A 1 163 ? 2.314 29.921 15.764 1.00 16.31 153 LEU A O 1
ATOM 968 N N . ALA A 1 164 ? 2.167 31.660 14.384 1.00 16.97 154 ALA A N 1
ATOM 969 C CA . ALA A 1 164 ? 3.592 31.762 14.226 1.00 16.51 154 ALA A CA 1
ATOM 970 C C . ALA A 1 164 ? 4.274 32.119 15.547 1.00 17.60 154 ALA A C 1
ATOM 971 O O . ALA A 1 164 ? 5.462 31.858 15.709 1.00 18.28 154 ALA A O 1
ATOM 973 N N . ASP A 1 165 ? 3.515 32.675 16.479 1.00 15.58 155 ASP A N 1
ATOM 974 C CA . ASP A 1 165 ? 4.047 33.020 17.799 1.00 17.90 155 ASP A CA 1
ATOM 975 C C . ASP A 1 165 ? 4.300 31.787 18.668 1.00 17.20 155 ASP A C 1
ATOM 976 O O . ASP A 1 165 ? 5.105 31.841 19.605 1.00 16.10 155 ASP A O 1
ATOM 981 N N . PHE A 1 166 ? 3.595 30.689 18.415 1.00 14.05 156 PHE A N 1
ATOM 982 C CA . PHE A 1 166 ? 3.601 29.596 19.391 1.00 14.95 156 PHE A CA 1
ATOM 983 C C . PHE A 1 166 ? 3.635 28.177 18.861 1.00 10.86 156 PHE A C 1
ATOM 984 O O . PHE A 1 166 ? 3.862 27.230 19.634 1.00 11.41 156 PHE A O 1
ATOM 992 N N . MET A 1 167 ? 3.431 27.958 17.550 1.00 11.72 157 MET A N 1
ATOM 993 C CA . MET A 1 167 ? 3.507 26.647 16.971 1.00 11.49 157 MET A CA 1
ATOM 994 C C . MET A 1 167 ? 4.711 26.575 16.059 1.00 9.19 157 MET A C 1
ATOM 995 O O . MET A 1 167 ? 4.929 27.524 15.283 1.00 14.03 157 MET A O 1
ATOM 1000 N N . PHE A 1 168 ? 5.427 25.468 16.119 1.00 9.69 158 PHE A N 1
ATOM 1001 C CA . PHE A 1 168 ? 6.686 25.249 15.371 1.00 10.93 158 PHE A CA 1
ATOM 1002 C C . PHE A 1 168 ? 6.642 23.931 14.679 1.00 11.16 158 PHE A C 1
ATOM 1003 O O . PHE A 1 168 ? 6.591 22.851 15.276 1.00 13.23 158 PHE A O 1
ATOM 1011 N N . PHE A 1 169 ? 6.681 24.026 13.355 1.00 11.26 159 PHE A N 1
ATOM 1012 C CA . PHE A 1 169 ? 6.625 22.858 12.525 1.00 11.05 159 PHE A CA 1
ATOM 1013 C C . PHE A 1 169 ? 7.942 22.633 11.780 1.00 12.75 159 PHE A C 1
ATOM 1014 O O . PHE A 1 169 ? 8.600 23.625 11.450 1.00 16.39 159 PHE A O 1
ATOM 1022 N N . PRO A 1 170 ? 8.302 21.377 11.503 1.00 13.44 160 PRO A N 1
ATOM 1023 C CA . PRO A 1 170 ? 7.532 20.166 11.703 1.00 15.00 160 PRO A CA 1
ATOM 1024 C C . PRO A 1 170 ? 7.564 19.577 13.117 1.00 14.71 160 PRO A C 1
ATOM 1025 O O . PRO A 1 170 ? 8.561 19.697 13.854 1.00 13.85 160 PRO A O 1
ATOM 1029 N N . LEU A 1 171 ? 6.460 18.924 13.475 1.00 14.86 161 LEU A N 1
ATOM 1030 C CA . LEU A 1 171 ? 6.356 18.249 14.759 1.00 13.55 161 LEU A CA 1
ATOM 1031 C C . LEU A 1 171 ? 7.112 16.937 14.828 1.00 19.02 161 LEU A C 1
ATOM 1032 O O . LEU A 1 171 ? 7.222 16.367 15.900 1.00 19.66 161 LEU A O 1
ATOM 1037 N N . SER A 1 172 ? 7.726 16.501 13.727 1.00 17.06 162 SER A N 1
ATOM 1038 C CA . SER A 1 172 ? 8.660 15.381 13.757 1.00 18.58 162 SER A CA 1
ATOM 1039 C C . SER A 1 172 ? 9.911 15.711 14.555 1.00 16.05 162 SER A C 1
ATOM 1040 O O . SER A 1 172 ? 10.602 14.819 15.045 1.00 23.55 162 SER A O 1
ATOM 1043 N N . ASP A 1 173 ? 10.218 16.995 14.681 1.00 14.23 163 ASP A N 1
ATOM 1044 C CA . ASP A 1 173 ? 11.336 17.434 15.490 1.00 14.05 163 ASP A CA 1
ATOM 1045 C C . ASP A 1 173 ? 10.861 17.593 16.931 1.00 15.23 163 ASP A C 1
ATOM 1046 O O . ASP A 1 173 ? 9.925 18.342 17.219 1.00 15.20 163 ASP A O 1
ATOM 1051 N N . THR A 1 174 ? 11.540 16.888 17.822 1.00 15.87 164 THR A N 1
ATOM 1052 C CA . THR A 1 174 ? 11.133 16.824 19.197 1.00 14.16 164 THR A CA 1
ATOM 1053 C C . THR A 1 174 ? 11.030 18.187 19.858 1.00 15.68 164 THR A C 1
ATOM 1054 O O . THR A 1 174 ? 10.013 18.528 20.464 1.00 13.11 164 THR A O 1
ATOM 1058 N N . ASN A 1 175 ? 12.041 19.026 19.710 1.00 11.99 165 ASN A N 1
ATOM 1059 C CA . ASN A 1 175 ? 12.033 20.282 20.412 1.00 13.37 165 ASN A CA 1
ATOM 1060 C C . ASN A 1 175 ? 10.945 21.203 19.885 1.00 10.71 165 ASN A C 1
ATOM 1061 O O . ASN A 1 175 ? 10.395 21.977 20.611 1.00 13.06 165 ASN A O 1
ATOM 1066 N N . ASN A 1 176 ? 10.662 21.120 18.581 1.00 11.32 166 ASN A N 1
ATOM 1067 C CA . ASN A 1 176 ? 9.521 21.881 18.053 1.00 12.39 166 ASN A CA 1
ATOM 1068 C C . ASN A 1 176 ? 8.181 21.480 18.732 1.00 10.49 166 ASN A C 1
ATOM 1069 O O . ASN A 1 176 ? 7.391 22.352 19.074 1.00 11.92 166 ASN A O 1
ATOM 1074 N N . ALA A 1 177 ? 7.987 20.171 18.864 1.00 12.36 167 ALA A N 1
ATOM 1075 C CA . ALA A 1 177 ? 6.765 19.594 19.446 1.00 10.34 167 ALA A CA 1
ATOM 1076 C C . ALA A 1 177 ? 6.693 19.996 20.909 1.00 14.49 167 ALA A C 1
ATOM 1077 O O . ALA A 1 177 ? 5.623 20.404 21.387 1.00 12.30 167 ALA A O 1
ATOM 1079 N N . LEU A 1 178 ? 7.813 19.907 21.617 1.00 12.98 168 LEU A N 1
ATOM 1080 C CA . LEU A 1 178 ? 7.789 20.248 23.048 1.00 13.01 168 LEU A CA 1
ATOM 1081 C C . LEU A 1 178 ? 7.432 21.674 23.330 1.00 12.51 168 LEU A C 1
ATOM 1082 O O . LEU A 1 178 ? 6.641 21.926 24.238 1.00 12.54 168 LEU A O 1
ATOM 1087 N N . ALA A 1 179 ? 7.941 22.632 22.552 1.00 10.06 169 ALA A N 1
ATOM 1088 C CA . ALA A 1 179 ? 7.594 24.018 22.679 1.00 9.07 169 ALA A CA 1
ATOM 1089 C C . ALA A 1 179 ? 6.133 24.227 22.275 1.00 10.23 169 ALA A C 1
ATOM 1090 O O . ALA A 1 179 ? 5.383 24.865 23.005 1.00 11.11 169 ALA A O 1
ATOM 1092 N N . SER A 1 180 ? 5.721 23.649 21.134 1.00 9.18 170 SER A N 1
ATOM 1093 C CA . SER A 1 180 ? 4.373 23.870 20.629 1.00 9.35 170 SER A CA 1
ATOM 1094 C C . SER A 1 180 ? 3.300 23.415 21.629 1.00 8.74 170 SER A C 1
ATOM 1095 O O . SER A 1 180 ? 2.340 24.152 21.886 1.00 10.75 170 SER A O 1
ATOM 1098 N N . PHE A 1 181 ? 3.500 22.219 22.185 1.00 9.05 171 PHE A N 1
ATOM 1099 C CA . PHE A 1 181 ? 2.447 21.604 23.057 1.00 10.22 171 PHE A CA 1
ATOM 1100 C C . PHE A 1 181 ? 2.442 22.239 24.444 1.00 12.66 171 PHE A C 1
ATOM 1101 O O . PHE A 1 181 ? 1.395 22.457 25.052 1.00 11.77 171 PHE A O 1
ATOM 1109 N N . GLN A 1 182 ? 3.607 22.689 24.891 1.00 9.97 172 GLN A N 1
ATOM 1110 C CA . GLN A 1 182 ? 3.625 23.497 26.088 1.00 11.57 172 GLN A CA 1
ATOM 1111 C C . GLN A 1 182 ? 2.903 24.814 25.911 1.00 9.22 172 GLN A C 1
ATOM 1112 O O . GLN A 1 182 ? 2.212 25.322 26.845 1.00 11.68 172 GLN A O 1
ATOM 1118 N N . ASN A 1 183 ? 3.000 25.396 24.703 1.00 9.83 173 ASN A N 1
ATOM 1119 C CA . ASN A 1 183 ? 2.318 26.601 24.417 1.00 8.53 173 ASN A CA 1
ATOM 1120 C C . ASN A 1 183 ? 0.783 26.440 24.352 1.00 10.25 173 ASN A C 1
ATOM 1121 O O . ASN A 1 183 ? 0.036 27.328 24.714 1.00 11.10 173 ASN A O 1
ATOM 1126 N N . ILE A 1 184 ? 0.364 25.305 23.804 1.00 9.61 174 ILE A N 1
ATOM 1127 C CA . ILE A 1 184 ? -1.053 24.899 23.818 1.00 11.62 174 ILE A CA 1
ATOM 1128 C C . ILE A 1 184 ? -1.586 24.839 25.249 1.00 11.81 174 ILE A C 1
ATOM 1129 O O . ILE A 1 184 ? -2.676 25.358 25.519 1.00 11.54 174 ILE A O 1
ATOM 1134 N N . ILE A 1 185 ? -0.811 24.247 26.153 1.00 10.00 175 ILE A N 1
ATOM 1135 C CA . ILE A 1 185 ? -1.186 24.257 27.596 1.00 10.42 175 ILE A CA 1
ATOM 1136 C C . ILE A 1 185 ? -1.301 25.696 28.123 1.00 12.63 175 ILE A C 1
ATOM 1137 O O . ILE A 1 185 ? -2.274 26.027 28.796 1.00 13.64 175 ILE A O 1
ATOM 1142 N N . ARG A 1 186 ? -0.358 26.571 27.769 1.00 10.67 176 ARG A N 1
ATOM 1143 C CA . ARG A 1 186 ? -0.461 27.971 28.145 1.00 11.98 176 ARG A CA 1
ATOM 1144 C C . ARG A 1 186 ? -1.780 28.592 27.677 1.00 13.61 176 ARG A C 1
ATOM 1145 O O . ARG A 1 186 ? -2.471 29.262 28.431 1.00 14.63 176 ARG A O 1
ATOM 1153 N N . LEU A 1 187 ? -2.158 28.331 26.431 1.00 13.80 177 LEU A N 1
ATOM 1154 C CA . LEU A 1 187 ? -3.381 28.907 25.905 1.00 13.85 177 LEU A CA 1
ATOM 1155 C C . LEU A 1 187 ? -4.632 28.273 26.514 1.00 13.05 177 LEU A C 1
ATOM 1156 O O . LEU A 1 187 ? -5.607 28.990 26.774 1.00 13.24 177 LEU A O 1
ATOM 1161 N N . ALA A 1 188 ? -4.603 26.974 26.770 1.00 11.28 178 ALA A N 1
ATOM 1162 C CA . ALA A 1 188 ? -5.734 26.289 27.428 1.00 13.38 178 ALA A CA 1
ATOM 1163 C C . ALA A 1 188 ? -5.898 26.892 28.828 1.00 16.33 178 ALA A C 1
ATOM 1164 O O . ALA A 1 188 ? -7.025 27.136 29.268 1.00 16.71 178 ALA A O 1
ATOM 1166 N N . SER A 1 189 ? -4.782 27.180 29.485 1.00 15.87 179 SER A N 1
ATOM 1167 C CA . SER A 1 189 ? -4.803 27.788 30.834 1.00 17.77 179 SER A CA 1
ATOM 1168 C C . SER A 1 189 ? -5.455 29.179 30.866 1.00 19.19 179 SER A C 1
ATOM 1169 O O . SER A 1 189 ? -5.955 29.593 31.928 1.00 21.18 179 SER A O 1
ATOM 1172 N N . LEU A 1 190 ? -5.447 29.922 29.753 1.00 11.95 180 LEU A N 1
ATOM 1173 C CA . LEU A 1 190 ? -6.014 31.245 29.651 1.00 13.67 180 LEU A CA 1
ATOM 1174 C C . LEU A 1 190 ? -7.390 31.151 28.972 1.00 13.78 180 LEU A C 1
ATOM 1175 O O . LEU A 1 190 ? -7.987 32.172 28.640 1.00 17.27 180 LEU A O 1
ATOM 1180 N N . GLN A 1 191 ? -7.865 29.917 28.768 1.00 13.64 181 GLN A N 1
ATOM 1181 C CA . GLN A 1 191 ? -9.163 29.645 28.158 1.00 13.56 181 GLN A CA 1
ATOM 1182 C C . GLN A 1 191 ? -9.278 30.227 26.734 1.00 12.76 181 GLN A C 1
ATOM 1183 O O . GLN A 1 191 ? -10.343 30.680 26.293 1.00 16.30 181 GLN A O 1
ATOM 1189 N N . ARG A 1 192 ? -8.167 30.193 26.012 1.00 13.36 182 ARG A N 1
ATOM 1190 C CA . ARG A 1 192 ? -8.117 30.703 24.653 1.00 11.95 182 ARG A CA 1
ATOM 1191 C C . ARG A 1 192 ? -8.426 29.594 23.662 1.00 11.83 182 ARG A C 1
ATOM 1192 O O . ARG A 1 192 ? -7.546 29.119 22.918 1.00 13.05 182 ARG A O 1
ATOM 1200 N N . PHE A 1 193 ? -9.665 29.132 23.692 1.00 12.93 183 PHE A N 1
ATOM 1201 C CA . PHE A 1 193 ? -10.009 27.886 23.044 1.00 9.71 183 PHE A CA 1
ATOM 1202 C C . PHE A 1 193 ? -9.938 27.970 21.517 1.00 10.18 183 PHE A C 1
ATOM 1203 O O . PHE A 1 193 ? -9.525 26.991 20.885 1.00 11.76 183 PHE A O 1
ATOM 1211 N N . GLN A 1 194 ? -10.311 29.113 20.950 1.00 13.14 184 GLN A N 1
ATOM 1212 C CA . GLN A 1 194 ? -10.250 29.269 19.482 1.00 14.38 184 GLN A CA 1
ATOM 1213 C C . GLN A 1 194 ? -8.827 29.149 18.942 1.00 14.60 184 GLN A C 1
ATOM 1214 O O . GLN A 1 194 ? -8.593 28.523 17.893 1.00 14.60 184 GLN A O 1
ATOM 1220 N N . LEU A 1 195 ? -7.867 29.736 19.661 1.00 14.70 185 LEU A N 1
ATOM 1221 C CA . LEU A 1 195 ? -6.461 29.544 19.335 1.00 13.83 185 LEU A CA 1
ATOM 1222 C C . LEU A 1 195 ? -6.002 28.105 19.426 1.00 11.28 185 LEU A C 1
ATOM 1223 O O . LEU A 1 195 ? -5.201 27.618 18.587 1.00 12.23 185 LEU A O 1
ATOM 1228 N N . VAL A 1 196 ? -6.450 27.392 20.463 1.00 10.67 186 VAL A N 1
ATOM 1229 C CA . VAL A 1 196 ? -6.165 25.995 20.593 1.00 9.90 186 VAL A CA 1
ATOM 1230 C C . VAL A 1 196 ? -6.709 25.203 19.383 1.00 8.46 186 VAL A C 1
ATOM 1231 O O . VAL A 1 196 ? -6.005 24.405 18.789 1.00 9.98 186 VAL A O 1
ATOM 1235 N N . THR A 1 197 ? -7.967 25.478 19.004 1.00 9.69 187 THR A N 1
ATOM 1236 C CA . THR A 1 197 ? -8.559 24.850 17.814 1.00 8.53 187 THR A CA 1
ATOM 1237 C C . THR A 1 197 ? -7.725 25.073 16.551 1.00 8.07 187 THR A C 1
ATOM 1238 O O . THR A 1 197 ? -7.409 24.129 15.833 1.00 8.62 187 THR A O 1
ATOM 1242 N N . SER A 1 198 ? -7.359 26.313 16.322 1.00 10.90 188 SER A N 1
ATOM 1243 C CA . SER A 1 198 ? -6.547 26.657 15.168 1.00 10.57 188 SER A CA 1
ATOM 1244 C C . SER A 1 198 ? -5.242 25.887 15.184 1.00 7.35 188 SER A C 1
ATOM 1245 O O . SER A 1 198 ? -4.756 25.377 14.165 1.00 11.32 188 SER A O 1
ATOM 1248 N N . ALA A 1 199 ? -4.643 25.823 16.365 1.00 10.52 189 ALA A N 1
ATOM 1249 C CA . ALA A 1 199 ? -3.364 25.178 16.525 1.00 11.01 189 ALA A CA 1
ATOM 1250 C C . ALA A 1 199 ? -3.405 23.679 16.263 1.00 10.61 189 ALA A C 1
ATOM 1251 O O . ALA A 1 199 ? -2.527 23.136 15.592 1.00 11.26 189 ALA A O 1
ATOM 1253 N N . VAL A 1 200 ? -4.405 22.962 16.775 1.00 10.43 190 VAL A N 1
ATOM 1254 C CA . VAL A 1 200 ? -4.473 21.550 16.523 1.00 8.88 190 VAL A CA 1
ATOM 1255 C C . VAL A 1 200 ? -4.854 21.236 15.057 1.00 8.42 190 VAL A C 1
ATOM 1256 O O . VAL A 1 200 ? -4.418 20.213 14.532 1.00 10.03 190 VAL A O 1
ATOM 1260 N N . ILE A 1 201 ? -5.648 22.130 14.426 1.00 9.25 191 ILE A N 1
ATOM 1261 C CA . ILE A 1 201 ? -5.931 21.947 13.010 1.00 9.87 191 ILE A CA 1
ATOM 1262 C C . ILE A 1 201 ? -4.638 22.057 12.189 1.00 10.14 191 ILE A C 1
ATOM 1263 O O . ILE A 1 201 ? -4.389 21.251 11.303 1.00 9.81 191 ILE A O 1
ATOM 1268 N N . ALA A 1 202 ? -3.816 23.063 12.509 1.00 8.90 192 ALA A N 1
ATOM 1269 C CA . ALA A 1 202 ? -2.527 23.254 11.829 1.00 11.45 192 ALA A CA 1
ATOM 1270 C C . ALA A 1 202 ? -1.564 22.104 12.123 1.00 11.08 192 ALA A C 1
ATOM 1271 O O . ALA A 1 202 ? -0.865 21.631 11.237 1.00 11.80 192 ALA A O 1
ATOM 1273 N N . ALA A 1 203 ? -1.557 21.618 13.369 1.00 10.92 193 ALA A N 1
ATOM 1274 C CA . ALA A 1 203 ? -0.709 20.527 13.752 1.00 9.60 193 ALA A CA 1
ATOM 1275 C C . ALA A 1 203 ? -1.081 19.260 12.996 1.00 11.14 193 ALA A C 1
ATOM 1276 O O . ALA A 1 203 ? -0.271 18.476 12.545 1.00 12.40 193 ALA A O 1
ATOM 1278 N N . ALA A 1 204 ? -2.383 19.053 12.850 1.00 13.24 194 ALA A N 1
ATOM 1279 C CA . ALA A 1 204 ? -2.888 17.910 12.096 1.00 12.25 194 ALA A CA 1
ATOM 1280 C C . ALA A 1 204 ? -2.452 17.960 10.633 1.00 14.21 194 ALA A C 1
ATOM 1281 O O . ALA A 1 204 ? -1.995 16.958 10.091 1.00 11.60 194 ALA A O 1
ATOM 1283 N N . ASP A 1 205 ? -2.590 19.129 10.006 1.00 9.78 195 ASP A N 1
ATOM 1284 C CA . ASP A 1 205 ? -2.131 19.340 8.625 1.00 12.68 195 ASP A CA 1
ATOM 1285 C C . ASP A 1 205 ? -0.653 19.017 8.529 1.00 16.51 195 ASP A C 1
ATOM 1286 O O . ASP A 1 205 ? -0.227 18.360 7.584 1.00 15.23 195 ASP A O 1
ATOM 1291 N N . ASP A 1 206 ? 0.124 19.468 9.506 1.00 13.10 196 ASP A N 1
ATOM 1292 C CA . ASP A 1 206 ? 1.570 19.225 9.482 1.00 17.35 196 ASP A CA 1
ATOM 1293 C C . ASP A 1 206 ? 1.943 17.737 9.407 1.00 18.43 196 ASP A C 1
ATOM 1294 O O . ASP A 1 206 ? 2.935 17.376 8.749 1.00 18.05 196 ASP A O 1
ATOM 1299 N N . ILE A 1 207 ? 1.182 16.872 10.081 1.00 15.91 197 ILE A N 1
ATOM 1300 C CA . ILE A 1 207 ? 1.404 15.406 10.034 1.00 15.89 197 ILE A CA 1
ATOM 1301 C C . ILE A 1 207 ? 0.514 14.674 9.001 1.00 19.34 197 ILE A C 1
ATOM 1302 O O . ILE A 1 207 ? 0.403 13.442 9.016 1.00 27.68 197 ILE A O 1
ATOM 1307 N N . GLY A 1 208 ? -0.128 15.448 8.124 1.00 21.94 198 GLY A N 1
ATOM 1308 C CA . GLY A 1 208 ? -0.829 14.928 6.936 1.00 21.97 198 GLY A CA 1
ATOM 1309 C C . GLY A 1 208 ? -2.295 14.524 7.098 1.00 24.58 198 GLY A C 1
ATOM 1310 O O . GLY A 1 208 ? -2.843 13.769 6.292 1.00 22.94 198 GLY A O 1
ATOM 1311 N N . PHE A 1 209 ? -2.935 15.067 8.114 1.00 15.94 199 PHE A N 1
ATOM 1312 C CA . PHE A 1 209 ? -4.299 14.736 8.525 1.00 13.89 199 PHE A CA 1
ATOM 1313 C C . PHE A 1 209 ? -5.171 15.979 8.344 1.00 14.24 199 PHE A C 1
ATOM 1314 O O . PHE A 1 209 ? -4.843 17.018 8.859 1.00 13.42 199 PHE A O 1
ATOM 1322 N N . ASN A 1 210 ? -6.270 15.860 7.591 1.00 14.59 200 ASN A N 1
ATOM 1323 C CA . ASN A 1 210 ? -7.213 16.942 7.435 1.00 9.17 200 ASN A CA 1
ATOM 1324 C C . ASN A 1 210 ? -8.259 16.834 8.510 1.00 9.87 200 ASN A C 1
ATOM 1325 O O . ASN A 1 210 ? -9.276 16.104 8.397 1.00 10.28 200 ASN A O 1
ATOM 1330 N N . LEU A 1 211 ? -8.008 17.534 9.619 1.00 8.71 201 LEU A N 1
ATOM 1331 C CA . LEU A 1 211 ? -8.811 17.385 10.797 1.00 9.38 201 LEU A CA 1
ATOM 1332 C C . LEU A 1 211 ? -10.168 18.045 10.632 1.00 8.72 201 LEU A C 1
ATOM 1333 O O . LEU A 1 211 ? -11.174 17.582 11.217 1.00 9.22 201 LEU A O 1
ATOM 1338 N N . VAL A 1 212 ? -10.281 19.094 9.820 1.00 7.46 202 VAL A N 1
ATOM 1339 C CA . VAL A 1 212 ? -11.584 19.725 9.604 1.00 8.72 202 VAL A CA 1
ATOM 1340 C C . VAL A 1 212 ? -12.498 18.730 8.849 1.00 7.98 202 VAL A C 1
ATOM 1341 O O . VAL A 1 212 ? -13.656 18.529 9.252 1.00 8.81 202 VAL A O 1
ATOM 1345 N N . ALA A 1 213 ? -11.977 18.144 7.777 1.00 8.60 203 ALA A N 1
ATOM 1346 C CA . ALA A 1 213 ? -12.792 17.219 6.985 1.00 8.70 203 ALA A CA 1
ATOM 1347 C C . ALA A 1 213 ? -13.163 16.016 7.818 1.00 9.25 203 ALA A C 1
ATOM 1348 O O . ALA A 1 213 ? -14.331 15.585 7.812 1.00 9.12 203 ALA A O 1
ATOM 1350 N N . TYR A 1 214 ? -12.191 15.480 8.562 1.00 8.93 204 TYR A N 1
ATOM 1351 C CA . TYR A 1 214 ? -12.438 14.378 9.440 1.00 8.75 204 TYR A CA 1
ATOM 1352 C C . TYR A 1 214 ? -13.503 14.703 10.477 1.00 7.47 204 TYR A C 1
ATOM 1353 O O . TYR A 1 214 ? -14.428 13.910 10.696 1.00 9.44 204 TYR A O 1
ATOM 1362 N N . TYR A 1 215 ? -13.395 15.852 11.120 1.00 8.75 205 TYR A N 1
ATOM 1363 C CA . TYR A 1 215 ? -14.384 16.281 12.113 1.00 8.79 205 TYR A CA 1
ATOM 1364 C C . TYR A 1 215 ? -15.801 16.305 11.550 1.00 7.70 205 TYR A C 1
ATOM 1365 O O . TYR A 1 215 ? -16.728 15.780 12.168 1.00 8.61 205 TYR A O 1
ATOM 1374 N N . VAL A 1 216 ? -15.954 16.863 10.357 1.00 8.12 206 VAL A N 1
ATOM 1375 C CA . VAL A 1 216 ? -17.286 16.974 9.759 1.00 8.02 206 VAL A CA 1
ATOM 1376 C C . VAL A 1 216 ? -17.802 15.557 9.394 1.00 9.64 206 VAL A C 1
ATOM 1377 O O . VAL A 1 216 ? -18.994 15.269 9.608 1.00 8.96 206 VAL A O 1
ATOM 1381 N N . ALA A 1 217 ? -16.950 14.715 8.831 1.00 8.05 207 ALA A N 1
ATOM 1382 C CA . ALA A 1 217 ? -17.329 13.330 8.489 1.00 8.15 207 ALA A CA 1
ATOM 1383 C C . ALA A 1 217 ? -17.759 12.547 9.721 1.00 9.72 207 ALA A C 1
ATOM 1384 O O . ALA A 1 217 ? -18.818 11.901 9.749 1.00 11.00 207 ALA A O 1
ATOM 1386 N N . LYS A 1 218 ? -16.982 12.660 10.789 1.00 8.94 208 LYS A N 1
ATOM 1387 C CA . LYS A 1 218 ? -17.277 11.949 12.024 1.00 11.10 208 LYS A CA 1
ATOM 1388 C C . LYS A 1 218 ? -18.532 12.499 12.695 1.00 9.36 208 LYS A C 1
ATOM 1389 O O . LYS A 1 218 ? -19.316 11.726 13.300 1.00 10.80 208 LYS A O 1
ATOM 1395 N N . HIS A 1 219 ? -18.758 13.806 12.597 1.00 9.80 209 HIS A N 1
ATOM 1396 C CA . HIS A 1 219 ? -19.929 14.459 13.108 1.00 8.63 209 HIS A CA 1
ATOM 1397 C C . HIS A 1 219 ? -21.160 13.844 12.463 1.00 8.21 209 HIS A C 1
ATOM 1398 O O . HIS A 1 219 ? -22.145 13.502 13.122 1.00 10.86 209 HIS A O 1
ATOM 1405 N N . THR A 1 220 ? -21.089 13.639 11.159 1.00 9.41 210 THR A N 1
ATOM 1406 C CA . THR A 1 220 ? -22.194 13.032 10.419 1.00 9.08 210 THR A CA 1
ATOM 1407 C C . THR A 1 220 ? -22.428 11.584 10.861 1.00 10.59 210 THR A C 1
ATOM 1408 O O . THR A 1 220 ? -23.582 11.171 11.077 1.00 11.54 210 THR A O 1
ATOM 1412 N N . LEU A 1 221 ? -21.365 10.823 10.992 1.00 9.56 211 LEU A N 1
ATOM 1413 C CA . LEU A 1 221 ? -21.457 9.424 11.432 1.00 8.67 211 LEU A CA 1
ATOM 1414 C C . LEU A 1 221 ? -22.070 9.350 12.831 1.00 12.34 211 LEU A C 1
ATOM 1415 O O . LEU A 1 221 ? -22.847 8.439 13.128 1.00 12.27 211 LEU A O 1
ATOM 1420 N N . ASN A 1 222 ? -21.725 10.279 13.705 1.00 10.20 212 ASN A N 1
ATOM 1421 C CA . ASN A 1 222 ? -22.344 10.325 15.037 1.00 12.98 212 ASN A CA 1
ATOM 1422 C C . ASN A 1 222 ? -23.872 10.398 14.954 1.00 13.37 212 ASN A C 1
ATOM 1423 O O . ASN A 1 222 ? -24.575 9.693 15.695 1.00 17.74 212 ASN A O 1
ATOM 1428 N N . GLY A 1 223 ? -24.399 11.219 14.055 1.00 11.44 213 GLY A N 1
ATOM 1429 C CA . GLY A 1 223 ? -25.842 11.310 13.876 1.00 14.09 213 GLY A CA 1
ATOM 1430 C C . GLY A 1 223 ? -26.442 10.050 13.267 1.00 12.78 213 GLY A C 1
ATOM 1431 O O . GLY A 1 223 ? -27.505 9.538 13.704 1.00 15.41 213 GLY A O 1
ATOM 1432 N N . ILE A 1 224 ? -25.761 9.508 12.277 1.00 11.04 214 ILE A N 1
ATOM 1433 C CA . ILE A 1 224 ? -26.205 8.235 11.680 1.00 10.62 214 ILE A CA 1
ATOM 1434 C C . ILE A 1 224 ? -26.323 7.097 12.721 1.00 14.38 214 ILE A C 1
ATOM 1435 O O . ILE A 1 224 ? -27.311 6.349 12.749 1.00 13.61 214 ILE A O 1
ATOM 1440 N N . ARG A 1 225 ? -25.360 6.995 13.627 1.00 10.54 215 ARG A N 1
ATOM 1441 C CA . ARG A 1 225 ? -25.372 5.978 14.676 1.00 13.45 215 ARG A CA 1
ATOM 1442 C C . ARG A 1 225 ? -26.553 6.086 15.644 1.00 14.36 215 ARG A C 1
ATOM 1443 O O . ARG A 1 225 ? -26.823 5.133 16.359 1.00 17.46 215 ARG A O 1
ATOM 1451 N N . GLN A 1 226 ? -27.214 7.215 15.700 1.00 12.79 216 GLN A N 1
ATOM 1452 C CA . GLN A 1 226 ? -28.401 7.358 16.538 1.00 16.56 216 GLN A CA 1
ATOM 1453 C C . GLN A 1 226 ? -29.691 7.108 15.774 1.00 15.32 216 GLN A C 1
ATOM 1454 O O . GLN A 1 226 ? -30.776 7.164 16.367 1.00 16.73 216 GLN A O 1
ATOM 1460 N N . MET A 1 227 ? -29.614 6.804 14.465 1.00 11.63 217 MET A N 1
ATOM 1461 C CA . MET A 1 227 ? -30.822 6.600 13.681 1.00 12.76 217 MET A CA 1
ATOM 1462 C C . MET A 1 227 ? -31.362 5.186 13.863 1.00 9.53 217 MET A C 1
ATOM 1463 O O . MET A 1 227 ? -30.642 4.193 13.934 1.00 11.76 217 MET A O 1
ATOM 1468 N N . LYS A 1 228 ? -32.685 5.116 13.986 1.00 12.57 218 LYS A N 1
ATOM 1469 C CA . LYS A 1 228 ? -33.367 3.843 14.099 1.00 12.74 218 LYS A CA 1
ATOM 1470 C C . LYS A 1 228 ? -32.866 2.822 13.057 1.00 10.26 218 LYS A C 1
ATOM 1471 O O . LYS A 1 228 ? -32.535 1.685 13.359 1.00 11.52 218 LYS A O 1
ATOM 1477 N N . GLY A 1 229 ? -32.841 3.253 11.805 1.00 11.38 219 GLY A N 1
ATOM 1478 C CA . GLY A 1 229 ? -32.439 2.332 10.751 1.00 12.25 219 GLY A CA 1
ATOM 1479 C C . GLY A 1 229 ? -30.992 1.893 10.776 1.00 11.57 219 GLY A C 1
ATOM 1480 O O . GLY A 1 229 ? -30.646 0.813 10.263 1.00 12.37 219 GLY A O 1
ATOM 1481 N N . TYR A 1 230 ? -30.101 2.693 11.367 1.00 9.79 220 TYR A N 1
ATOM 1482 C CA . TYR A 1 230 ? -28.748 2.254 11.577 1.00 11.57 220 TYR A CA 1
ATOM 1483 C C . TYR A 1 230 ? -28.686 1.161 12.650 1.00 9.39 220 TYR A C 1
ATOM 1484 O O . TYR A 1 230 ? -28.122 0.102 12.478 1.00 13.31 220 TYR A O 1
ATOM 1493 N N . LYS A 1 231 ? -29.327 1.466 13.777 1.00 11.54 221 LYS A N 1
ATOM 1494 C CA . LYS A 1 231 ? -29.324 0.575 14.950 1.00 12.78 221 LYS A CA 1
ATOM 1495 C C . LYS A 1 231 ? -29.955 -0.777 14.697 1.00 13.20 221 LYS A C 1
ATOM 1496 O O . LYS A 1 231 ? -29.514 -1.759 15.254 1.00 15.75 221 LYS A O 1
ATOM 1502 N N . ASP A 1 232 ? -30.957 -0.810 13.829 1.00 11.24 222 ASP A N 1
ATOM 1503 C CA . ASP A 1 232 ? -31.651 -2.062 13.546 1.00 14.51 222 ASP A CA 1
ATOM 1504 C C . ASP A 1 232 ? -31.124 -2.824 12.323 1.00 14.97 222 ASP A C 1
ATOM 1505 O O . ASP A 1 232 ? -31.644 -3.878 11.966 1.00 17.07 222 ASP A O 1
ATOM 1510 N N . GLY A 1 233 ? -30.063 -2.315 11.708 1.00 14.45 223 GLY A N 1
ATOM 1511 C CA . GLY A 1 233 ? -29.400 -3.004 10.606 1.00 14.45 223 GLY A CA 1
ATOM 1512 C C . GLY A 1 233 ? -30.018 -2.746 9.243 1.00 16.05 223 GLY A C 1
ATOM 1513 O O . GLY A 1 233 ? -29.579 -3.365 8.271 1.00 17.67 223 GLY A O 1
ATOM 1514 N N . THR A 1 234 ? -31.038 -1.894 9.166 1.00 13.40 224 THR A N 1
ATOM 1515 C CA . THR A 1 234 ? -31.687 -1.576 7.870 1.00 13.69 224 THR A CA 1
ATOM 1516 C C . THR A 1 234 ? -30.725 -0.813 6.953 1.00 14.30 224 THR A C 1
ATOM 1517 O O . THR A 1 234 ? -30.703 -1.042 5.760 1.00 18.10 224 THR A O 1
ATOM 1521 N N . TYR A 1 235 ? -29.939 0.090 7.501 1.00 12.81 225 TYR A N 1
ATOM 1522 C CA . TYR A 1 235 ? -29.091 0.938 6.709 1.00 12.95 225 TYR A CA 1
ATOM 1523 C C . TYR A 1 235 ? -27.719 0.273 6.639 1.00 14.81 225 TYR A C 1
ATOM 1524 O O . TYR A 1 235 ? -27.035 0.100 7.666 1.00 16.54 225 TYR A O 1
ATOM 1533 N N . VAL A 1 236 ? -27.309 -0.027 5.414 1.00 12.63 226 VAL A N 1
ATOM 1534 C CA . VAL A 1 236 ? -26.112 -0.810 5.150 1.00 13.52 226 VAL A CA 1
ATOM 1535 C C . VAL A 1 236 ? -25.092 -0.011 4.340 1.00 13.53 226 VAL A C 1
ATOM 1536 O O . VAL A 1 236 ? -25.433 0.978 3.679 1.00 11.26 226 VAL A O 1
ATOM 1540 N N . LYS A 1 237 ? -23.831 -0.425 4.438 1.00 15.65 227 LYS A N 1
ATOM 1541 C CA . LYS A 1 237 ? -22.718 0.259 3.779 1.00 13.03 227 LYS A CA 1
ATOM 1542 C C . LYS A 1 237 ? -22.672 0.040 2.291 1.00 16.46 227 LYS A C 1
ATOM 1543 O O . LYS A 1 237 ? -23.219 -0.927 1.760 1.00 20.77 227 LYS A O 1
ATOM 1549 N N . VAL A 1 238 ? -22.047 0.963 1.578 1.00 12.27 228 VAL A N 1
ATOM 1550 C CA . VAL A 1 238 ? -21.908 0.889 0.130 1.00 15.53 228 VAL A CA 1
ATOM 1551 C C . VAL A 1 238 ? -20.919 -0.195 -0.269 1.00 20.93 228 VAL A C 1
ATOM 1552 O O . VAL A 1 238 ? -20.954 -0.673 -1.419 1.00 19.87 228 VAL A O 1
ATOM 1556 N N . GLN A 1 239 ? -20.044 -0.560 0.662 1.00 19.58 229 GLN A N 1
ATOM 1557 C CA . GLN A 1 239 ? -19.086 -1.633 0.440 1.00 22.97 229 GLN A CA 1
ATOM 1558 C C . GLN A 1 239 ? -19.077 -2.483 1.678 1.00 23.06 229 GLN A C 1
ATOM 1559 O O . GLN A 1 239 ? -18.676 -2.011 2.741 1.00 20.89 229 GLN A O 1
ATOM 1565 N N . LYS A 1 240 ? -19.551 -3.719 1.547 1.00 29.42 230 LYS A N 1
ATOM 1566 C CA . LYS A 1 240 ? -19.728 -4.587 2.714 1.00 37.05 230 LYS A CA 1
ATOM 1567 C C . LYS A 1 240 ? -18.363 -4.971 3.258 1.00 38.84 230 LYS A C 1
ATOM 1568 O O . LYS A 1 240 ? -17.412 -5.145 2.495 1.00 37.32 230 LYS A O 1
ATOM 1570 N N . GLY A 1 241 ? -18.248 -5.056 4.581 1.00 54.97 231 GLY A N 1
ATOM 1571 C CA . GLY A 1 241 ? -17.008 -5.505 5.212 1.00 49.29 231 GLY A CA 1
ATOM 1572 C C . GLY A 1 241 ? -15.964 -4.432 5.497 1.00 38.81 231 GLY A C 1
ATOM 1573 O O . GLY A 1 241 ? -15.025 -4.679 6.244 1.00 45.52 231 GLY A O 1
ATOM 1574 N N . VAL A 1 242 ? -16.116 -3.240 4.923 1.00 31.41 232 VAL A N 1
ATOM 1575 C CA . VAL A 1 242 ? -15.115 -2.179 5.112 1.00 27.19 232 VAL A CA 1
ATOM 1576 C C . VAL A 1 242 ? -15.393 -1.469 6.439 1.00 33.08 232 VAL A C 1
ATOM 1577 O O . VAL A 1 242 ? -16.543 -1.118 6.730 1.00 28.36 232 VAL A O 1
ATOM 1581 N N . GLU A 1 243 ? -14.362 -1.299 7.274 1.00 29.59 233 GLU A N 1
ATOM 1582 C CA . GLU A 1 243 ? -14.543 -0.713 8.607 1.00 23.25 233 GLU A CA 1
ATOM 1583 C C . GLU A 1 243 ? -14.938 0.765 8.506 1.00 19.24 233 GLU A C 1
ATOM 1584 O O . GLU A 1 243 ? -14.624 1.409 7.508 1.00 20.85 233 GLU A O 1
ATOM 1586 N N . ASP A 1 244 ? -15.639 1.273 9.517 1.00 25.26 234 ASP A N 1
ATOM 1587 C CA . ASP A 1 244 ? -16.176 2.646 9.501 1.00 21.95 234 ASP A CA 1
ATOM 1588 C C . ASP A 1 244 ? -15.109 3.683 9.218 1.00 27.61 234 ASP A C 1
ATOM 1589 O O . ASP A 1 244 ? -15.334 4.614 8.447 1.00 18.55 234 ASP A O 1
ATOM 1594 N N . ASN A 1 245 ? -13.948 3.561 9.860 1.00 28.37 235 ASN A N 1
ATOM 1595 C CA . ASN A 1 245 ? -12.912 4.572 9.663 1.00 22.91 235 ASN A CA 1
ATOM 1596 C C . ASN A 1 245 ? -12.351 4.599 8.247 1.00 21.01 235 ASN A C 1
ATOM 1597 O O . ASN A 1 245 ? -12.064 5.675 7.738 1.00 23.07 235 ASN A O 1
ATOM 1602 N N . GLU A 1 246 ? -12.228 3.442 7.595 1.00 19.38 236 GLU A N 1
ATOM 1603 C CA . GLU A 1 246 ? -11.775 3.392 6.214 1.00 28.89 236 GLU A CA 1
ATOM 1604 C C . GLU A 1 246 ? -12.836 4.013 5.312 1.00 19.79 236 GLU A C 1
ATOM 1605 O O . GLU A 1 246 ? -12.503 4.693 4.311 1.00 20.05 236 GLU A O 1
ATOM 1607 N N . LEU A 1 247 ? -14.115 3.804 5.646 1.00 20.67 237 LEU A N 1
ATOM 1608 C CA . LEU A 1 247 ? -15.176 4.442 4.860 1.00 16.16 237 LEU A CA 1
ATOM 1609 C C . LEU A 1 247 ? -15.110 5.947 4.968 1.00 17.80 237 LEU A C 1
ATOM 1610 O O . LEU A 1 247 ? -15.205 6.621 3.935 1.00 17.46 237 LEU A O 1
ATOM 1615 N N . LEU A 1 248 ? -15.009 6.474 6.184 1.00 16.80 238 LEU A N 1
ATOM 1616 C CA . LEU A 1 248 ? -14.839 7.904 6.382 1.00 20.78 238 LEU A CA 1
ATOM 1617 C C . LEU A 1 248 ? -13.646 8.450 5.621 1.00 15.80 238 LEU A C 1
ATOM 1618 O O . LEU A 1 248 ? -13.731 9.520 5.039 1.00 17.40 238 LEU A O 1
ATOM 1623 N N . HIS A 1 249 ? -12.533 7.716 5.627 1.00 16.44 239 HIS A N 1
ATOM 1624 C CA . HIS A 1 249 ? -11.342 8.169 4.934 1.00 17.81 239 HIS A CA 1
ATOM 1625 C C . HIS A 1 249 ? -11.620 8.328 3.464 1.00 19.12 239 HIS A C 1
ATOM 1626 O O . HIS A 1 249 ? -11.207 9.298 2.864 1.00 18.30 239 HIS A O 1
ATOM 1633 N N . GLY A 1 250 ? -12.317 7.385 2.858 1.00 17.76 240 GLY A N 1
ATOM 1634 C CA . GLY A 1 250 ? -12.689 7.517 1.469 1.00 18.55 240 GLY A CA 1
ATOM 1635 C C . GLY A 1 250 ? -13.554 8.735 1.150 1.00 21.30 240 GLY A C 1
ATOM 1636 O O . GLY A 1 250 ? -13.443 9.357 0.083 1.00 22.75 240 GLY A O 1
ATOM 1637 N N . CYS A 1 251 ? -14.405 9.092 2.109 1.00 15.60 241 CYS A N 1
ATOM 1638 C CA . CYS A 1 251 ? -15.273 10.242 1.972 1.00 16.82 241 CYS A CA 1
ATOM 1639 C C . CYS A 1 251 ? -14.492 11.546 1.974 1.00 18.75 241 CYS A C 1
ATOM 1640 O O . CYS A 1 251 ? -14.906 12.524 1.355 1.00 17.60 241 CYS A O 1
ATOM 1643 N N . ILE A 1 252 ? -13.387 11.595 2.714 1.00 15.92 242 ILE A N 1
ATOM 1644 C CA . ILE A 1 252 ? -12.678 12.869 2.900 1.00 13.57 242 ILE A CA 1
ATOM 1645 C C . ILE A 1 252 ? -11.363 12.985 2.125 1.00 16.40 242 ILE A C 1
ATOM 1646 O O . ILE A 1 252 ? -10.810 14.062 2.032 1.00 15.19 242 ILE A O 1
ATOM 1651 N N . SER A 1 253 ? -10.892 11.885 1.546 1.00 18.61 243 SER A N 1
ATOM 1652 C CA . SER A 1 253 ? -9.577 11.865 0.893 1.00 20.70 243 SER A CA 1
ATOM 1653 C C . SER A 1 253 ? -9.433 12.844 -0.285 1.00 18.96 243 SER A C 1
ATOM 1654 O O . SER A 1 253 ? -8.330 13.307 -0.527 1.00 21.79 243 SER A O 1
ATOM 1657 N N . PRO A 1 254 ? -10.524 13.194 -0.996 1.00 16.80 244 PRO A N 1
ATOM 1658 C CA . PRO A 1 254 ? -10.309 14.204 -2.051 1.00 18.80 244 PRO A CA 1
ATOM 1659 C C . PRO A 1 254 ? -10.055 15.642 -1.581 1.00 23.32 244 PRO A C 1
ATOM 1660 O O . PRO A 1 254 ? -9.683 16.496 -2.399 1.00 27.37 244 PRO A O 1
ATOM 1664 N N . PHE A 1 255 ? -10.217 15.919 -0.282 1.00 17.62 245 PHE A N 1
ATOM 1665 C CA . PHE A 1 255 ? -10.199 17.295 0.203 1.00 17.22 245 PHE A CA 1
ATOM 1666 C C . PHE A 1 255 ? -8.924 17.655 0.939 1.00 15.70 245 PHE A C 1
ATOM 1667 O O . PHE A 1 255 ? -8.540 16.984 1.896 1.00 18.67 245 PHE A O 1
ATOM 1675 N N . SER A 1 256 ? -8.320 18.771 0.567 1.00 14.50 246 SER A N 1
ATOM 1676 C CA . SER A 1 256 ? -7.233 19.332 1.338 1.00 16.83 246 SER A CA 1
ATOM 1677 C C . SER A 1 256 ? -7.817 20.192 2.450 1.00 14.34 246 SER A C 1
ATOM 1678 O O . SER A 1 256 ? -9.023 20.481 2.460 1.00 13.41 246 SER A O 1
ATOM 1681 N N . LEU A 1 257 ? -6.977 20.615 3.388 1.00 12.83 247 LEU A N 1
ATOM 1682 C CA . LEU A 1 257 ? -7.424 21.557 4.397 1.00 13.39 247 LEU A CA 1
ATOM 1683 C C . LEU A 1 257 ? -7.915 22.841 3.770 1.00 12.77 247 LEU A C 1
ATOM 1684 O O . LEU A 1 257 ? -8.958 23.335 4.131 1.00 11.40 247 LEU A O 1
ATOM 1689 N N . ASP A 1 258 ? -7.167 23.398 2.813 1.00 15.52 248 ASP A N 1
ATOM 1690 C CA . ASP A 1 258 ? -7.561 24.650 2.156 1.00 15.03 248 ASP A CA 1
ATOM 1691 C C . ASP A 1 258 ? -8.933 24.468 1.476 1.00 13.52 248 ASP A C 1
ATOM 1692 O O . ASP A 1 258 ? -9.753 25.361 1.528 1.00 13.49 248 ASP A O 1
ATOM 1694 N N . ASP A 1 259 ? -9.169 23.279 0.913 1.00 12.92 249 ASP A N 1
ATOM 1695 C CA . ASP A 1 259 ? -10.403 22.998 0.176 1.00 13.36 249 ASP A CA 1
ATOM 1696 C C . ASP A 1 259 ? -11.616 23.172 1.081 1.00 15.73 249 ASP A C 1
ATOM 1697 O O . ASP A 1 259 ? -12.689 23.505 0.612 1.00 15.59 249 ASP A O 1
ATOM 1702 N N . VAL A 1 260 ? -11.476 22.906 2.383 1.00 10.16 250 VAL A N 1
ATOM 1703 C CA . VAL A 1 260 ? -12.616 22.929 3.308 1.00 9.53 250 VAL A CA 1
ATOM 1704 C C . VAL A 1 260 ? -12.592 24.062 4.350 1.00 9.63 250 VAL A C 1
ATOM 1705 O O . VAL A 1 260 ? -13.375 24.047 5.306 1.00 11.06 250 VAL A O 1
ATOM 1709 N N . THR A 1 261 ? -11.737 25.056 4.112 1.00 9.13 251 THR A N 1
ATOM 1710 C CA . THR A 1 261 ? -11.631 26.183 5.015 1.00 9.44 251 THR A CA 1
ATOM 1711 C C . THR A 1 261 ? -11.637 27.531 4.312 1.00 11.03 251 THR A C 1
ATOM 1712 O O . THR A 1 261 ? -11.167 28.548 4.840 1.00 13.04 251 THR A O 1
ATOM 1716 N N . ASN A 1 262 ? -12.254 27.582 3.140 1.00 12.43 252 ASN A N 1
ATOM 1717 C CA . ASN A 1 262 ? -12.401 28.877 2.462 1.00 11.63 252 ASN A CA 1
ATOM 1718 C C . ASN A 1 262 ? -13.610 29.581 3.032 1.00 10.86 252 ASN A C 1
ATOM 1719 O O . ASN A 1 262 ? -14.676 28.984 3.099 1.00 11.94 252 ASN A O 1
ATOM 1724 N N . GLU A 1 263 ? -13.474 30.865 3.428 1.00 13.88 253 GLU A N 1
ATOM 1725 C CA . GLU A 1 263 ? -14.567 31.620 4.050 1.00 14.18 253 GLU A CA 1
ATOM 1726 C C . GLU A 1 263 ? -15.836 31.691 3.171 1.00 14.62 253 GLU A C 1
ATOM 1727 O O . GLU A 1 263 ? -16.961 31.794 3.655 1.00 20.75 253 GLU A O 1
ATOM 1729 N N . GLY A 1 264 ? -15.635 31.660 1.857 1.00 15.54 254 GLY A N 1
ATOM 1730 C CA . GLY A 1 264 ? -16.746 31.805 0.939 1.00 12.75 254 GLY A CA 1
ATOM 1731 C C . GLY A 1 264 ? -17.615 30.554 0.832 1.00 12.97 254 GLY A C 1
ATOM 1732 O O . GLY A 1 264 ? -18.835 30.653 0.746 1.00 19.85 254 GLY A O 1
ATOM 1733 N N . ASN A 1 265 ? -16.991 29.388 0.754 1.00 11.73 255 ASN A N 1
ATOM 1734 C CA . ASN A 1 265 ? -17.720 28.176 0.422 1.00 8.68 255 ASN A CA 1
ATOM 1735 C C . ASN A 1 265 ? -17.595 26.981 1.365 1.00 7.56 255 ASN A C 1
ATOM 1736 O O . ASN A 1 265 ? -18.042 25.900 1.077 1.00 10.32 255 ASN A O 1
ATOM 1741 N N . TYR A 1 266 ? -17.009 27.201 2.540 1.00 9.51 256 TYR A N 1
ATOM 1742 C CA . TYR A 1 266 ? -16.787 26.066 3.436 1.00 9.09 256 TYR A CA 1
ATOM 1743 C C . TYR A 1 266 ? -18.056 25.341 3.763 1.00 9.64 256 TYR A C 1
ATOM 1744 O O . TYR A 1 266 ? -18.021 24.109 3.894 1.00 10.44 256 TYR A O 1
ATOM 1753 N N . LYS A 1 267 ? -19.204 26.017 3.905 1.00 10.03 257 LYS A N 1
ATOM 1754 C CA . LYS A 1 267 ? -20.435 25.330 4.272 1.00 8.68 257 LYS A CA 1
ATOM 1755 C C . LYS A 1 267 ? -20.837 24.345 3.191 1.00 9.95 257 LYS A C 1
ATOM 1756 O O . LYS A 1 267 ? -21.357 23.282 3.481 1.00 10.87 257 LYS A O 1
ATOM 1762 N N . THR A 1 268 ? -20.604 24.722 1.924 1.00 10.21 258 THR A N 1
ATOM 1763 C CA . THR A 1 268 ? -20.902 23.841 0.823 1.00 9.42 258 THR A CA 1
ATOM 1764 C C . THR A 1 268 ? -20.036 22.585 0.819 1.00 9.32 258 THR A C 1
ATOM 1765 O O . THR A 1 268 ? -20.502 21.506 0.488 1.00 9.26 258 THR A O 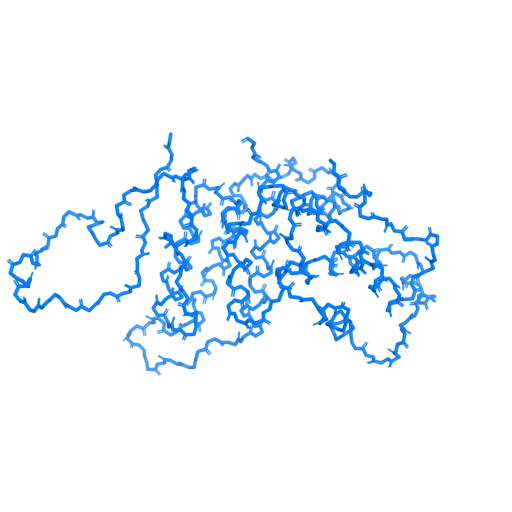1
ATOM 1769 N N . LYS A 1 269 ? -18.751 22.739 1.174 1.00 7.36 259 LYS A N 1
ATOM 1770 C CA . LYS A 1 269 ? -17.839 21.633 1.200 1.00 8.52 259 LYS A CA 1
ATOM 1771 C C . LYS A 1 269 ? -18.162 20.743 2.375 1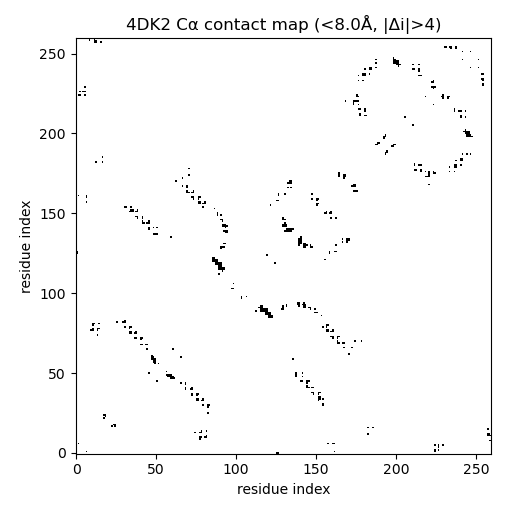.00 9.30 259 LYS A C 1
ATOM 1772 O O . LYS A 1 269 ? -18.120 19.519 2.242 1.00 8.61 259 LYS A O 1
ATOM 1778 N N . TRP A 1 270 ? -18.538 21.309 3.499 1.00 9.16 260 TRP A N 1
ATOM 1779 C CA . TRP A 1 270 ? -18.923 20.479 4.619 1.00 7.86 260 TRP A CA 1
ATOM 1780 C C . TRP A 1 270 ? -20.226 19.722 4.314 1.00 8.32 260 TRP A C 1
ATOM 1781 O O . TRP A 1 270 ? -20.375 18.554 4.635 1.00 8.65 260 TRP A O 1
ATOM 1792 N N . ASP A 1 271 ? -21.159 20.374 3.650 1.00 8.56 261 ASP A N 1
ATOM 1793 C CA . ASP A 1 271 ? -22.386 19.693 3.202 1.00 9.28 261 ASP A CA 1
ATOM 1794 C C . ASP A 1 271 ? -22.061 18.539 2.229 1.00 10.96 261 ASP A C 1
ATOM 1795 O O . ASP A 1 271 ? -22.678 17.465 2.307 1.00 9.73 261 ASP A O 1
ATOM 1800 N N . ASP A 1 272 ? -21.073 18.730 1.346 1.00 9.10 262 ASP A N 1
ATOM 1801 C CA . ASP A 1 272 ? -20.660 17.688 0.435 1.00 8.10 262 ASP A CA 1
ATOM 1802 C C . ASP A 1 272 ? -20.081 16.498 1.226 1.00 9.06 262 ASP A C 1
ATOM 1803 O O . ASP A 1 272 ? -20.407 15.351 0.943 1.00 9.84 262 ASP A O 1
ATOM 1808 N N . ILE A 1 273 ? -19.282 16.747 2.247 1.00 7.97 263 ILE A N 1
ATOM 1809 C CA . ILE A 1 273 ? -18.717 15.700 3.069 1.00 9.26 263 ILE A CA 1
ATOM 1810 C C . ILE A 1 273 ? -19.840 14.977 3.798 1.00 8.64 263 ILE A C 1
ATOM 1811 O O . ILE A 1 273 ? -19.874 13.747 3.809 1.00 8.38 263 ILE A O 1
ATOM 1816 N N . MET A 1 274 ? -20.800 15.698 4.344 1.00 8.91 264 MET A N 1
ATOM 1817 C CA . MET A 1 274 ? -21.979 15.088 5.003 1.00 8.85 264 MET A CA 1
ATOM 1818 C C . MET A 1 274 ? -22.694 14.132 4.058 1.00 7.41 264 MET A C 1
ATOM 1819 O O . MET A 1 274 ? -22.965 12.981 4.416 1.00 9.64 264 MET A O 1
ATOM 1824 N N . HIS A 1 275 ? -22.950 14.594 2.841 1.00 9.38 265 HIS A N 1
ATOM 1825 C CA . HIS A 1 275 ? -23.641 13.799 1.824 1.00 9.47 265 HIS A CA 1
ATOM 1826 C C . HIS A 1 275 ? -22.867 12.574 1.464 1.00 9.76 265 HIS A C 1
ATOM 1827 O O . HIS A 1 275 ? -23.420 11.469 1.279 1.00 10.04 265 HIS A O 1
ATOM 1834 N N . ARG A 1 276 ? -21.557 12.698 1.347 1.00 8.38 266 ARG A N 1
ATOM 1835 C CA . ARG A 1 276 ? -20.688 11.567 1.055 1.00 7.40 266 ARG A CA 1
ATOM 1836 C C . ARG A 1 276 ? -20.753 10.500 2.140 1.00 7.61 266 ARG A C 1
ATOM 1837 O O . ARG A 1 276 ? -20.818 9.286 1.851 1.00 10.17 266 ARG A O 1
ATOM 1845 N N . VAL A 1 277 ? -20.773 10.917 3.396 1.00 8.10 267 VAL A N 1
ATOM 1846 C CA . VAL A 1 277 ? -20.878 10.017 4.497 1.00 7.64 267 VAL A CA 1
ATOM 1847 C C . VAL A 1 277 ? -22.249 9.350 4.532 1.00 10.63 267 VAL A C 1
ATOM 1848 O O . VAL A 1 277 ? -22.356 8.109 4.672 1.00 8.78 267 VAL A O 1
ATOM 1852 N N . TYR A 1 278 ? -23.309 10.129 4.349 1.00 10.35 268 TYR A N 1
ATOM 1853 C CA . TYR A 1 278 ? -24.647 9.550 4.302 1.00 9.74 268 TYR A CA 1
ATOM 1854 C C . TYR A 1 278 ? -24.760 8.456 3.207 1.00 9.85 268 TYR A C 1
ATOM 1855 O O . TYR A 1 278 ? -25.377 7.408 3.417 1.00 11.26 268 TYR A O 1
ATOM 1864 N N . ASP A 1 279 ? -24.212 8.749 2.041 1.00 9.23 269 ASP A N 1
ATOM 1865 C CA . ASP A 1 279 ? -24.171 7.778 0.939 1.00 11.29 269 ASP A CA 1
ATOM 1866 C C . ASP A 1 279 ? -23.430 6.507 1.331 1.00 9.87 269 ASP A C 1
ATOM 1867 O O . ASP A 1 279 ? -23.927 5.400 1.066 1.00 13.34 269 ASP A O 1
ATOM 1872 N N . ALA A 1 280 ? -22.236 6.648 1.911 1.00 9.59 270 ALA A N 1
ATOM 1873 C CA . ALA A 1 280 ? -21.367 5.511 2.204 1.00 9.46 270 ALA A CA 1
ATOM 1874 C C . ALA A 1 280 ? -21.981 4.608 3.213 1.00 10.77 270 ALA A C 1
ATOM 1875 O O . ALA A 1 280 ? -21.753 3.393 3.165 1.00 11.92 270 ALA A O 1
ATOM 1877 N N . PHE A 1 281 ? -22.733 5.175 4.162 1.00 8.04 271 PHE A N 1
ATOM 1878 C CA . PHE A 1 281 ? -23.384 4.447 5.230 1.00 7.91 271 PHE A CA 1
ATOM 1879 C C . PHE A 1 281 ? -24.852 4.123 5.000 1.00 8.05 271 PHE A C 1
ATOM 1880 O O . PHE A 1 281 ? -25.533 3.580 5.874 1.00 12.86 271 PHE A O 1
ATOM 1888 N N . GLY A 1 282 ? -25.330 4.404 3.794 1.00 8.49 272 GLY A N 1
ATOM 1889 C CA . GLY A 1 282 ? -26.642 3.896 3.394 1.00 11.99 272 GLY A CA 1
ATOM 1890 C C . GLY A 1 282 ? -27.851 4.607 3.983 1.00 9.28 272 GLY A C 1
ATOM 1891 O O . GLY A 1 282 ? -28.894 3.992 4.195 1.00 9.96 272 GLY A O 1
ATOM 1892 N N . THR A 1 283 ? -27.747 5.943 4.167 1.00 9.27 273 THR A N 1
ATOM 1893 C CA . THR A 1 283 ? -28.829 6.693 4.803 1.00 9.54 273 THR A CA 1
ATOM 1894 C C . THR A 1 283 ? -29.866 7.095 3.740 1.00 6.77 273 THR A C 1
ATOM 1895 O O . THR A 1 283 ? -29.510 7.717 2.731 1.00 9.74 273 THR A O 1
ATOM 1899 N N . PRO A 1 284 ? -31.172 6.788 3.950 1.00 8.36 274 PRO A N 1
ATOM 1900 C CA . PRO A 1 284 ? -32.194 7.195 3.001 1.00 9.74 274 PRO A CA 1
ATOM 1901 C C . PRO A 1 284 ? -32.245 8.715 2.899 1.00 10.51 274 PRO A C 1
ATOM 1902 O O . PRO A 1 284 ? -31.916 9.430 3.845 1.00 12.50 274 PRO A O 1
ATOM 1906 N N . LYS A 1 285 ? -32.701 9.232 1.782 1.00 12.97 275 LYS A N 1
ATOM 1907 C CA . LYS A 1 285 ? -32.750 10.668 1.571 1.00 14.63 275 LYS A CA 1
ATOM 1908 C C . LYS A 1 285 ? -33.466 11.452 2.672 1.00 15.08 275 LYS A C 1
ATOM 1909 O O . LYS A 1 285 ? -32.973 12.485 3.128 1.00 16.51 275 LYS A O 1
ATOM 1915 N N . GLU A 1 286 ? -34.605 10.940 3.115 1.00 13.95 276 GLU A N 1
ATOM 1916 C CA . GLU A 1 286 ? -35.473 11.681 4.030 1.00 15.84 276 GLU A CA 1
ATOM 1917 C C . GLU A 1 286 ? -34.927 11.786 5.447 1.00 18.57 276 GLU A C 1
ATOM 1918 O O . GLU A 1 286 ? -35.434 12.587 6.232 1.00 21.04 276 GLU A O 1
ATOM 1924 N N . GLU A 1 287 ? -33.912 10.996 5.801 1.00 14.72 277 GLU A N 1
ATOM 1925 C CA . GLU A 1 287 ? -33.309 11.036 7.138 1.00 16.57 277 GLU A CA 1
ATOM 1926 C C . GLU A 1 287 ? -32.072 11.948 7.208 1.00 15.20 277 GLU A C 1
ATOM 1927 O O . GLU A 1 287 ? -31.482 12.099 8.255 1.00 18.44 277 GLU A O 1
ATOM 1933 N N . ARG A 1 288 ? -31.693 12.543 6.092 1.00 13.56 278 ARG A N 1
ATOM 1934 C CA . ARG A 1 288 ? -30.485 13.362 6.035 1.00 14.47 278 ARG A CA 1
ATOM 1935 C C . ARG A 1 288 ? -30.765 14.765 6.499 1.00 20.25 278 ARG A C 1
ATOM 1936 O O . ARG A 1 288 ? -31.856 15.281 6.298 1.00 20.83 278 ARG A O 1
ATOM 1944 N N . LEU A 1 289 ? -29.743 15.393 7.072 1.00 17.13 279 LEU A N 1
ATOM 1945 C CA . LEU A 1 289 ? -29.771 16.796 7.416 1.00 19.67 279 LEU A CA 1
ATOM 1946 C C . LEU A 1 289 ? -28.801 17.535 6.505 1.00 16.59 279 LEU A C 1
ATOM 1947 O O . LEU A 1 289 ? -27.794 16.973 6.045 1.00 22.22 279 LEU A O 1
ATOM 1952 N N . ASN A 1 290 ? -29.102 18.785 6.246 1.00 15.51 280 ASN A N 1
ATOM 1953 C CA . ASN A 1 290 ? -28.219 19.722 5.544 1.00 15.18 280 ASN A CA 1
ATOM 1954 C C . ASN A 1 290 ? -27.327 20.453 6.544 1.00 15.39 280 ASN A C 1
ATOM 1955 O O . ASN A 1 290 ? -27.651 20.543 7.701 1.00 14.49 280 ASN A O 1
ATOM 1960 N N . ILE A 1 291 ? -26.202 20.983 6.081 1.00 13.10 281 ILE A N 1
ATOM 1961 C CA . ILE A 1 291 ? -25.328 21.772 6.925 1.00 12.80 281 ILE A CA 1
ATOM 1962 C C . ILE A 1 291 ? -26.071 22.896 7.647 1.00 16.73 281 ILE A C 1
ATOM 1963 O O . ILE A 1 291 ? -25.768 23.186 8.809 1.00 15.64 281 ILE A O 1
ATOM 1968 N N . GLY A 1 292 ? -27.060 23.482 6.991 1.00 16.10 282 GLY A N 1
ATOM 1969 C CA . GLY A 1 292 ? -27.823 24.600 7.572 1.00 17.66 282 GLY A CA 1
ATOM 1970 C C . GLY A 1 292 ? -28.580 24.217 8.828 1.00 21.81 282 GLY A C 1
ATOM 1971 O O . GLY A 1 292 ? -28.921 25.095 9.620 1.00 24.56 282 GLY A O 1
ATOM 1972 N N . HIS A 1 293 ? -28.893 22.944 9.005 1.00 17.83 283 HIS A N 1
ATOM 1973 C CA . HIS A 1 293 ? -29.541 22.452 10.234 1.00 14.67 283 HIS A CA 1
ATOM 1974 C C . HIS A 1 293 ? -28.724 22.752 11.472 1.00 24.20 283 HIS A C 1
ATOM 1975 O O . HIS A 1 293 ? -29.271 23.080 12.531 1.00 19.60 283 HIS A O 1
ATOM 1982 N N . TRP A 1 294 ? -27.401 22.652 11.339 1.00 16.43 284 TRP A N 1
ATOM 1983 C CA . TRP A 1 294 ? -26.517 22.733 12.490 1.00 18.85 284 TRP A CA 1
ATOM 1984 C C . TRP A 1 294 ? -26.005 24.152 12.723 1.00 18.65 284 TRP A C 1
ATOM 1985 O O . TRP A 1 294 ? -25.585 24.505 13.830 1.00 29.45 284 TRP A O 1
ATOM 1996 N N . LEU A 1 295 ? -25.963 24.952 11.679 1.00 19.33 285 LEU A N 1
ATOM 1997 C CA . LEU A 1 295 ? -25.276 26.247 11.753 1.00 24.47 285 LEU A CA 1
ATOM 1998 C C . LEU A 1 295 ? -26.262 27.379 12.056 1.00 57.21 285 LEU A C 1
ATOM 1999 O O . LEU A 1 295 ? -27.356 27.408 11.511 1.00 39.22 285 LEU A O 1
ATOM 2004 N N . LYS A 1 296 ? -25.871 28.275 12.963 1.00 74.31 286 LYS A N 1
ATOM 2005 C CA . LYS A 1 296 ? -26.723 29.378 13.414 1.00 42.07 286 LYS A CA 1
ATOM 2006 C C . LYS A 1 296 ? -26.228 30.704 12.844 1.00 50.42 286 LYS A C 1
ATOM 2007 O O . LYS A 1 296 ? -26.018 30.826 11.637 1.00 48.23 286 LYS A O 1
#